Protein AF-A0A061D7K7-F1 (afdb_monomer)

Nearest PDB structures (foldseek):
  5h11-assembly1_A  TM=2.351E-01  e=4.375E+00  Danio rerio
  7a27-assembly3_BBB  TM=1.642E-01  e=2.178E+00  Serratia marcescens
  7a27-assembly4_CCC  TM=1.486E-01  e=3.160E+00  Serratia marcescens

Structure (mmCIF, N/CA/C/O backbone):
data_AF-A0A061D7K7-F1
#
_entry.id   AF-A0A061D7K7-F1
#
loop_
_atom_site.group_PDB
_atom_site.id
_atom_site.type_symbol
_atom_site.label_atom_id
_atom_site.label_alt_id
_atom_site.label_comp_id
_atom_site.label_asym_id
_atom_site.label_entity_id
_atom_site.label_seq_id
_atom_site.pdbx_PDB_ins_code
_atom_site.Cartn_x
_atom_site.Cartn_y
_atom_site.Cartn_z
_atom_site.occupancy
_atom_site.B_iso_or_equiv
_atom_site.auth_seq_id
_atom_site.auth_comp_id
_atom_site.auth_asym_id
_atom_site.auth_atom_id
_atom_site.pdbx_PDB_model_num
ATOM 1 N N . MET A 1 1 ? 31.646 9.222 47.013 1.00 32.50 1 MET A N 1
ATOM 2 C CA . MET A 1 1 ? 32.044 9.540 45.621 1.00 32.50 1 MET A CA 1
ATOM 3 C C . MET A 1 1 ? 31.784 8.296 44.792 1.00 32.50 1 MET A C 1
ATOM 5 O O . MET A 1 1 ? 32.276 7.261 45.198 1.00 32.50 1 MET A O 1
ATOM 9 N N . HIS A 1 2 ? 31.023 8.244 43.708 1.00 31.09 2 HIS A N 1
ATOM 10 C CA . HIS A 1 2 ? 30.212 9.179 42.925 1.00 31.09 2 HIS A CA 1
ATOM 11 C C . HIS A 1 2 ? 29.276 8.294 42.059 1.00 31.09 2 HIS A C 1
ATOM 13 O O . HIS A 1 2 ? 29.623 7.150 41.790 1.00 31.09 2 HIS A O 1
ATOM 19 N N . GLN A 1 3 ? 28.142 8.845 41.602 1.00 33.00 3 GLN A N 1
ATOM 20 C CA . GLN A 1 3 ? 27.268 8.314 40.531 1.00 33.00 3 GLN A CA 1
ATOM 21 C C . GLN A 1 3 ? 26.323 7.131 40.843 1.00 33.00 3 GLN A C 1
ATOM 23 O O . GLN A 1 3 ? 26.317 6.110 40.168 1.00 33.00 3 GLN A O 1
ATOM 28 N N . LYS A 1 4 ? 25.387 7.344 41.768 1.00 36.69 4 LYS A N 1
ATOM 29 C CA . LYS A 1 4 ? 23.970 6.999 41.536 1.00 36.69 4 LYS A CA 1
ATOM 30 C C . LYS A 1 4 ? 23.147 8.238 41.898 1.00 36.69 4 LYS A C 1
ATOM 32 O O . LYS A 1 4 ? 22.461 8.264 42.905 1.00 36.69 4 LYS A O 1
ATOM 37 N N . CYS A 1 5 ? 23.331 9.332 41.155 1.00 40.91 5 CYS A N 1
ATOM 38 C CA . CYS A 1 5 ? 22.291 10.361 41.153 1.00 40.91 5 CYS A CA 1
ATOM 39 C C . CYS A 1 5 ? 21.121 9.734 40.404 1.00 40.91 5 CYS A C 1
ATOM 41 O O . CYS A 1 5 ? 21.244 9.465 39.211 1.00 40.91 5 CYS A O 1
ATOM 43 N N . ASP A 1 6 ? 20.078 9.405 41.159 1.00 60.88 6 ASP A N 1
ATOM 44 C CA . ASP A 1 6 ? 18.930 8.604 40.759 1.00 60.88 6 ASP A CA 1
ATOM 45 C C . ASP A 1 6 ? 18.388 8.982 39.380 1.00 60.88 6 ASP A C 1
ATOM 47 O O . ASP A 1 6 ? 17.907 10.095 39.170 1.00 60.88 6 ASP A O 1
ATOM 51 N N . GLU A 1 7 ? 18.382 8.020 38.457 1.00 65.81 7 GLU A N 1
ATOM 52 C CA . GLU A 1 7 ? 17.692 8.130 37.161 1.00 65.81 7 GLU A CA 1
ATOM 53 C C . GLU A 1 7 ? 16.217 8.540 37.324 1.00 65.81 7 GLU A C 1
ATOM 55 O O . GLU A 1 7 ? 15.652 9.179 36.443 1.00 65.81 7 GLU A O 1
ATOM 60 N N . ILE A 1 8 ? 15.608 8.215 38.472 1.00 78.38 8 ILE A N 1
ATOM 61 C CA . ILE A 1 8 ? 14.260 8.642 38.864 1.00 78.38 8 ILE A CA 1
ATOM 62 C C . ILE A 1 8 ? 14.209 10.147 39.135 1.00 78.38 8 ILE A C 1
ATOM 64 O O . ILE A 1 8 ? 13.358 10.838 38.580 1.00 78.38 8 ILE A O 1
ATOM 68 N N . SER A 1 9 ? 15.127 10.673 39.946 1.00 76.56 9 SER A N 1
ATOM 69 C CA . SER A 1 9 ? 15.202 12.108 40.253 1.00 76.56 9 SER A CA 1
ATOM 70 C C . SER A 1 9 ? 15.577 12.933 39.017 1.00 76.56 9 SER A C 1
ATOM 72 O O . SER A 1 9 ? 15.152 14.076 38.881 1.00 76.56 9 SER A O 1
ATOM 74 N N . ALA A 1 10 ? 16.337 12.341 38.089 1.00 79.25 10 ALA A N 1
ATOM 75 C CA . ALA A 1 10 ? 16.684 12.933 36.799 1.00 79.25 10 ALA A CA 1
ATOM 76 C C . ALA A 1 10 ? 15.611 12.734 35.706 1.00 79.25 10 ALA A C 1
ATOM 78 O O . ALA A 1 10 ? 15.765 13.268 34.606 1.00 79.25 10 ALA A O 1
ATOM 79 N N . ASN A 1 11 ? 14.533 11.984 35.972 1.00 87.12 11 ASN A N 1
ATOM 80 C CA . ASN A 1 11 ? 13.467 11.757 35.000 1.00 87.12 11 ASN A CA 1
ATOM 81 C C . ASN A 1 11 ? 12.767 13.082 34.649 1.00 87.12 11 ASN A C 1
ATOM 83 O O . ASN A 1 11 ? 12.474 13.895 35.528 1.00 87.12 11 ASN A O 1
ATOM 87 N N . ALA A 1 12 ? 12.471 13.295 33.364 1.00 83.50 12 ALA A N 1
ATOM 88 C CA . ALA A 1 12 ? 11.873 14.539 32.885 1.00 83.50 12 ALA A CA 1
ATOM 89 C C . ALA A 1 12 ? 10.507 14.827 33.533 1.00 83.50 12 ALA A C 1
ATOM 91 O O . ALA A 1 12 ? 10.257 15.962 33.941 1.00 83.50 12 ALA A O 1
ATOM 92 N N . LEU A 1 13 ? 9.660 13.804 33.704 1.00 87.31 13 LEU A N 1
ATOM 93 C CA . LEU A 1 13 ? 8.368 13.940 34.376 1.00 87.31 13 LEU A CA 1
ATOM 94 C C . LEU A 1 13 ? 8.546 14.291 35.858 1.00 87.31 13 LEU A C 1
ATOM 96 O O . LEU A 1 13 ? 7.883 15.201 36.346 1.00 87.31 13 LEU A O 1
ATOM 100 N N . MET A 1 14 ? 9.484 13.637 36.551 1.00 86.88 14 MET A N 1
ATOM 101 C CA . MET A 1 14 ? 9.803 13.946 37.952 1.00 86.88 14 MET A CA 1
ATOM 102 C C . MET A 1 14 ? 10.318 15.384 38.116 1.00 86.88 14 MET A C 1
ATOM 104 O O . 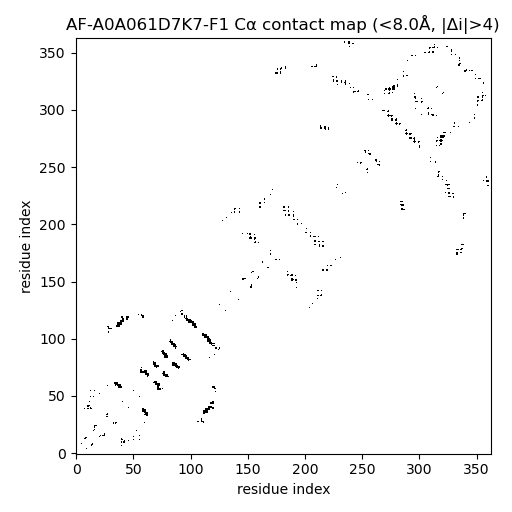MET A 1 14 ? 9.873 16.112 39.001 1.00 86.88 14 MET A O 1
ATOM 108 N N . CYS A 1 15 ? 11.204 15.830 37.223 1.00 84.12 15 CYS A N 1
ATOM 109 C CA . CYS A 1 15 ? 11.718 17.198 37.216 1.00 84.12 15 CYS A CA 1
ATOM 110 C C . CYS A 1 15 ? 10.603 18.235 37.019 1.00 84.12 15 CYS A C 1
ATOM 112 O O . CYS A 1 15 ? 10.595 19.260 37.703 1.00 84.12 15 CYS A O 1
ATOM 114 N N . VAL A 1 16 ? 9.668 17.987 36.093 1.00 85.12 16 VAL A N 1
ATOM 115 C CA . VAL A 1 16 ? 8.513 18.870 35.851 1.00 85.12 16 VAL A CA 1
ATOM 116 C C . VAL A 1 16 ? 7.557 18.854 37.044 1.00 85.12 16 VAL A C 1
ATOM 118 O O . VAL A 1 16 ? 7.125 19.914 37.494 1.00 85.12 16 VAL A O 1
ATOM 121 N N . LEU A 1 17 ? 7.285 17.681 37.617 1.00 86.81 17 LEU A N 1
ATOM 122 C CA . LEU A 1 17 ? 6.456 17.530 38.809 1.00 86.81 17 LEU A CA 1
ATOM 123 C C . LEU A 1 17 ? 7.021 18.337 39.993 1.00 86.81 17 LEU A C 1
ATOM 125 O O . LEU A 1 17 ? 6.295 19.111 40.606 1.00 86.81 17 LEU A O 1
ATOM 129 N N . GLN A 1 18 ? 8.327 18.245 40.260 1.00 86.88 18 GLN A N 1
ATOM 130 C CA . GLN A 1 18 ? 8.977 18.978 41.354 1.00 86.88 18 GLN A CA 1
ATOM 131 C C . GLN A 1 18 ? 9.057 20.494 41.116 1.00 86.88 18 GLN A C 1
ATOM 133 O O . GLN A 1 18 ? 8.857 21.274 42.047 1.00 86.88 18 GLN A O 1
ATOM 138 N N . LYS A 1 19 ? 9.374 20.932 39.888 1.00 84.06 19 LYS A N 1
ATOM 139 C CA . LYS A 1 19 ? 9.631 22.354 39.585 1.00 84.06 19 LYS A CA 1
ATOM 140 C C . LYS A 1 19 ? 8.374 23.147 39.242 1.00 84.06 19 LYS A C 1
ATOM 142 O O . LYS A 1 19 ? 8.303 24.329 39.569 1.00 84.06 19 LYS A O 1
ATOM 147 N N . SER A 1 20 ? 7.416 22.525 38.561 1.00 83.50 20 SER A N 1
ATOM 148 C CA . SER A 1 20 ? 6.264 23.205 37.955 1.00 83.50 20 SER A CA 1
ATOM 149 C C . SER A 1 20 ? 4.927 22.819 38.589 1.00 83.50 20 SER A C 1
ATOM 151 O O . SER A 1 20 ? 3.981 23.598 38.500 1.00 83.50 20 SER A O 1
ATOM 153 N N . HIS A 1 21 ? 4.845 21.666 39.262 1.00 87.12 21 HIS A N 1
ATOM 154 C CA . HIS A 1 21 ? 3.618 21.149 39.884 1.00 87.12 21 HIS A CA 1
ATOM 155 C C . HIS A 1 21 ? 3.857 20.691 41.331 1.00 87.12 21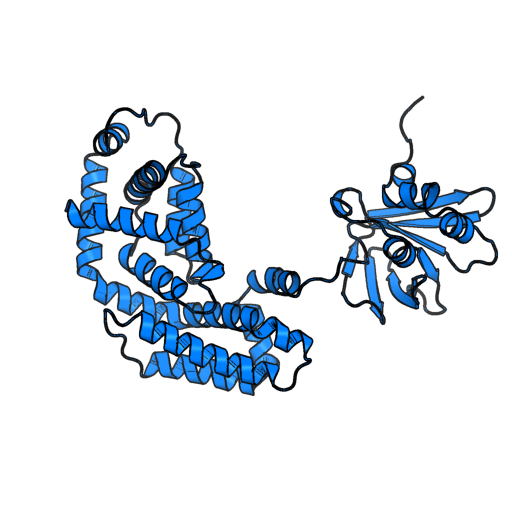 HIS A C 1
ATOM 157 O O . HIS A 1 21 ? 3.481 19.591 41.738 1.00 87.12 21 HIS A O 1
ATOM 163 N N . GLY A 1 22 ? 4.514 21.547 42.120 1.00 84.50 22 GLY A N 1
ATOM 164 C CA . GLY A 1 22 ? 4.896 21.235 43.500 1.00 84.50 22 GLY A CA 1
ATOM 165 C C . GLY A 1 22 ? 3.713 20.953 44.437 1.00 84.50 22 GLY A C 1
ATOM 166 O O . GLY A 1 22 ? 3.889 20.301 45.461 1.00 84.50 22 GLY A O 1
ATOM 167 N N . ASP A 1 23 ? 2.509 21.411 44.092 1.00 87.44 23 ASP A N 1
ATOM 168 C CA . ASP A 1 23 ? 1.255 21.037 44.751 1.00 87.44 23 ASP A CA 1
ATOM 169 C C . ASP A 1 23 ? 0.955 19.539 44.590 1.00 87.44 23 ASP A C 1
ATOM 171 O O . ASP A 1 23 ? 0.743 18.851 45.588 1.00 87.44 23 ASP A O 1
ATOM 175 N N . LEU A 1 24 ? 1.024 19.019 43.359 1.00 88.06 24 LEU A N 1
ATOM 176 C CA . LEU A 1 24 ? 0.840 17.593 43.069 1.00 88.06 24 LEU A CA 1
ATOM 177 C C . LEU A 1 24 ? 1.971 16.746 43.661 1.00 88.06 24 LEU A C 1
ATOM 179 O O . LEU A 1 24 ? 1.713 15.677 44.207 1.00 88.06 24 LEU A O 1
ATOM 183 N N . TYR A 1 25 ? 3.214 17.239 43.612 1.00 88.50 25 TYR A N 1
ATOM 184 C CA . TYR A 1 25 ? 4.350 16.556 44.237 1.00 88.50 25 TYR A CA 1
ATOM 185 C C . TYR A 1 25 ? 4.141 16.379 45.746 1.00 88.50 25 TYR A C 1
ATOM 187 O O . TYR A 1 25 ? 4.327 15.286 46.266 1.00 88.50 25 TYR A O 1
ATOM 195 N N . ARG A 1 26 ? 3.715 17.433 46.456 1.00 85.75 26 ARG A N 1
ATOM 196 C CA . ARG A 1 26 ? 3.427 17.349 47.899 1.00 85.75 26 ARG A CA 1
ATOM 197 C C . ARG A 1 26 ? 2.249 16.425 48.195 1.00 85.75 26 ARG A C 1
ATOM 199 O O . ARG A 1 26 ? 2.302 15.703 49.184 1.00 85.75 26 ARG A O 1
ATOM 206 N N . ALA A 1 27 ? 1.220 16.429 47.344 1.00 83.69 27 ALA A N 1
ATOM 207 C CA . ALA A 1 27 ? 0.047 15.573 47.507 1.00 83.69 27 ALA A CA 1
ATOM 208 C C . ALA A 1 27 ? 0.400 14.075 47.476 1.00 83.69 27 ALA A C 1
ATOM 210 O O . ALA A 1 27 ? -0.175 13.316 48.251 1.00 83.69 27 ALA A O 1
ATOM 211 N N . LEU A 1 28 ? 1.400 13.665 46.681 1.00 83.81 28 LEU A N 1
ATOM 212 C CA . LEU A 1 28 ? 1.876 12.274 46.652 1.00 83.81 28 LEU A CA 1
ATOM 213 C C . LEU A 1 28 ? 2.311 11.758 48.029 1.00 83.81 28 LEU A C 1
ATOM 215 O O . LEU A 1 28 ? 2.158 10.574 48.317 1.00 83.81 28 LEU A O 1
ATOM 219 N N . PHE A 1 29 ? 2.864 12.636 48.867 1.00 83.44 29 PHE A N 1
ATOM 220 C CA . PHE A 1 29 ? 3.397 12.290 50.184 1.00 83.44 29 PHE A CA 1
ATOM 221 C C . PHE A 1 29 ? 2.475 12.712 51.333 1.00 83.44 29 PHE A C 1
ATOM 223 O O . PHE A 1 29 ? 2.873 12.597 52.492 1.00 83.44 29 PHE A O 1
ATOM 230 N N . ASP A 1 30 ? 1.261 13.191 51.059 1.00 78.75 30 ASP A N 1
ATOM 231 C CA . ASP A 1 30 ? 0.288 13.493 52.108 1.00 78.75 30 ASP A CA 1
ATOM 232 C C . ASP A 1 30 ? -0.253 12.185 52.712 1.00 78.75 30 ASP A C 1
ATOM 234 O O . ASP A 1 30 ? -0.691 11.279 52.005 1.00 78.75 30 ASP A O 1
ATOM 238 N N . GLN A 1 31 ? -0.246 12.083 54.043 1.00 64.62 31 GLN A N 1
ATOM 239 C CA . GLN A 1 31 ? -0.733 10.910 54.780 1.00 64.62 31 GLN A CA 1
ATOM 240 C C . GLN A 1 31 ? -2.228 10.640 54.554 1.00 64.62 31 GLN A C 1
ATOM 242 O O . GLN A 1 31 ? -2.674 9.504 54.718 1.00 64.62 31 GLN A O 1
ATOM 247 N N . HIS A 1 32 ? -2.990 11.664 54.163 1.00 63.41 32 HIS A N 1
ATOM 248 C CA . HIS A 1 32 ? -4.419 11.559 53.863 1.00 63.41 32 HIS A CA 1
ATOM 249 C C . HIS A 1 32 ? -4.690 11.334 52.371 1.00 63.41 32 HIS A C 1
ATOM 251 O O . HIS A 1 32 ? -5.823 11.030 51.990 1.00 63.41 32 HIS A O 1
ATOM 257 N N . ALA A 1 33 ? -3.673 11.459 51.515 1.00 61.47 33 ALA A N 1
ATOM 258 C CA . ALA A 1 33 ? -3.815 11.152 50.107 1.00 61.47 33 ALA A CA 1
ATOM 259 C C . ALA A 1 33 ? -3.819 9.632 49.907 1.00 61.47 33 ALA A C 1
ATOM 261 O O . ALA A 1 33 ? -2.926 8.892 50.315 1.00 61.47 33 ALA A O 1
ATOM 262 N N . HIS A 1 34 ? -4.836 9.149 49.202 1.00 64.69 34 HIS A N 1
ATOM 263 C CA . HIS A 1 34 ? -4.902 7.761 48.744 1.00 64.69 34 HIS A CA 1
ATOM 264 C C . HIS A 1 34 ? -4.012 7.502 47.512 1.00 64.69 34 HIS A C 1
ATOM 266 O O . HIS A 1 34 ? -4.111 6.449 46.887 1.00 64.69 34 HIS A O 1
ATOM 272 N N . GLN A 1 35 ? -3.179 8.470 47.126 1.00 66.31 35 GLN A N 1
ATOM 273 C CA . GLN A 1 35 ? -2.241 8.360 46.014 1.00 66.31 35 GLN A CA 1
ATOM 274 C C . GLN A 1 35 ? -1.079 7.474 46.465 1.00 66.31 35 GLN A C 1
ATOM 276 O O . GLN A 1 35 ? -0.449 7.731 47.487 1.00 66.31 35 GLN A O 1
ATOM 281 N N . LYS A 1 36 ? -0.845 6.373 45.753 1.00 73.50 36 LYS A N 1
ATOM 282 C CA . LYS A 1 36 ? 0.082 5.316 46.193 1.00 73.50 36 LYS A CA 1
ATOM 283 C C . LYS A 1 36 ? 1.137 4.977 45.156 1.00 73.50 36 LYS A C 1
ATOM 285 O O . LYS A 1 36 ? 2.143 4.362 45.511 1.00 73.50 36 LYS A O 1
ATOM 290 N N . LEU A 1 37 ? 0.910 5.364 43.904 1.00 87.75 37 LEU A N 1
ATOM 291 C CA . LEU A 1 37 ? 1.722 4.936 42.782 1.00 87.75 37 LEU A CA 1
ATOM 292 C C . LEU A 1 37 ? 1.964 6.098 41.815 1.00 87.75 37 LEU A C 1
ATOM 294 O O . LEU A 1 37 ? 1.024 6.721 41.334 1.00 87.75 37 LEU A O 1
ATOM 298 N N . LEU A 1 38 ? 3.232 6.372 41.526 1.00 92.25 38 LEU A N 1
ATOM 299 C CA . LEU A 1 38 ? 3.652 7.284 40.469 1.00 92.25 38 LEU A CA 1
ATOM 300 C C . LEU A 1 38 ? 4.237 6.479 39.313 1.00 92.25 38 LEU A C 1
ATOM 302 O O . LEU A 1 38 ? 5.127 5.650 39.504 1.00 92.25 38 LEU A O 1
ATOM 306 N N . LEU A 1 39 ? 3.761 6.750 38.108 1.00 93.31 39 LEU A N 1
ATOM 307 C CA . LEU A 1 39 ? 4.285 6.149 36.893 1.00 93.31 39 LEU A CA 1
ATOM 308 C C . LEU A 1 39 ? 5.243 7.115 36.205 1.00 93.31 39 LEU A C 1
ATOM 310 O O . LEU A 1 39 ? 4.894 8.262 35.939 1.00 93.31 39 LEU A O 1
ATOM 314 N N . LEU A 1 40 ? 6.455 6.654 35.913 1.00 93.25 40 LEU A N 1
ATOM 315 C CA . LEU A 1 40 ? 7.481 7.445 35.247 1.00 93.25 40 LEU A CA 1
ATOM 316 C C . LEU A 1 40 ? 7.815 6.827 33.888 1.00 93.25 40 LEU A C 1
ATOM 318 O O . LEU A 1 40 ? 8.481 5.795 33.842 1.00 93.25 40 LEU A O 1
ATOM 322 N N . PRO A 1 41 ? 7.410 7.451 32.775 1.00 91.00 41 PRO A N 1
ATOM 323 C CA . PRO A 1 41 ? 7.847 7.026 31.454 1.00 91.00 41 PRO A CA 1
ATOM 324 C C . PRO A 1 41 ? 9.360 7.193 31.290 1.00 91.00 41 PRO A C 1
ATOM 326 O O . PRO A 1 41 ? 9.946 8.173 31.769 1.00 91.00 41 PRO A O 1
ATOM 329 N N . VAL A 1 42 ? 10.011 6.251 30.610 1.00 87.12 42 VAL A N 1
ATOM 330 C CA . VAL A 1 42 ? 11.436 6.355 30.265 1.00 87.12 42 VAL A CA 1
ATOM 331 C C . VAL A 1 42 ? 11.703 7.576 29.383 1.00 87.12 42 VAL A C 1
ATOM 333 O O . VAL A 1 42 ? 10.864 8.001 28.591 1.00 87.12 42 VAL A O 1
ATOM 336 N N . ALA A 1 43 ? 12.914 8.132 29.472 1.00 81.50 43 ALA A N 1
ATOM 337 C CA . ALA A 1 43 ? 13.278 9.357 28.755 1.00 81.50 43 ALA A CA 1
ATOM 338 C C . ALA A 1 43 ? 13.066 9.267 27.230 1.00 81.50 43 ALA A C 1
ATOM 340 O O . ALA A 1 43 ? 12.702 10.260 26.609 1.00 81.50 43 ALA A O 1
ATOM 341 N N . GLN A 1 44 ? 13.258 8.081 26.640 1.00 79.19 44 GLN A N 1
ATOM 342 C CA . GLN A 1 44 ? 13.048 7.835 25.208 1.00 79.19 44 GLN A CA 1
ATOM 343 C C . GLN A 1 44 ? 11.580 8.016 24.793 1.00 79.19 44 GLN A C 1
ATOM 345 O O . GLN A 1 44 ? 11.322 8.533 23.711 1.00 79.19 44 GLN A O 1
ATOM 350 N N . ALA A 1 45 ? 10.634 7.659 25.666 1.00 80.19 45 ALA A N 1
ATOM 351 C CA . ALA A 1 45 ? 9.205 7.806 25.411 1.00 80.19 45 ALA A CA 1
ATOM 352 C C . ALA A 1 45 ? 8.742 9.271 25.519 1.00 80.19 45 ALA A C 1
ATOM 354 O O . ALA A 1 45 ? 7.745 9.659 24.924 1.00 80.19 45 ALA A O 1
ATOM 355 N N . LEU A 1 46 ? 9.487 10.117 26.238 1.00 77.38 46 LEU A N 1
ATOM 356 C CA . LEU A 1 46 ? 9.145 11.527 26.464 1.00 77.38 46 LEU A CA 1
ATOM 357 C C . LEU A 1 46 ? 9.746 12.491 25.424 1.00 77.38 46 LEU A C 1
ATOM 359 O O . LEU A 1 46 ? 9.599 13.709 25.555 1.00 77.38 46 LEU A O 1
ATOM 363 N N . VAL A 1 47 ? 10.425 11.990 24.387 1.00 73.12 47 VAL A N 1
ATOM 364 C CA . VAL A 1 47 ? 11.002 12.835 23.329 1.00 73.12 47 VAL A CA 1
ATOM 365 C C . VAL A 1 47 ? 9.880 13.546 22.564 1.00 73.12 47 VAL A C 1
ATOM 367 O O . VAL A 1 47 ? 8.971 12.906 22.049 1.00 73.12 47 VAL A O 1
ATOM 370 N N . ASN A 1 48 ? 9.956 14.878 22.470 1.00 68.12 48 ASN A N 1
ATOM 371 C CA . ASN A 1 48 ? 8.941 15.746 21.848 1.00 68.12 48 ASN A CA 1
ATOM 372 C C . ASN A 1 48 ? 7.545 15.706 22.505 1.00 68.12 48 ASN A C 1
ATOM 374 O O . ASN A 1 48 ? 6.576 16.179 21.912 1.00 68.12 48 ASN A O 1
ATOM 378 N N . VAL A 1 49 ? 7.429 15.198 23.736 1.00 75.06 49 VAL A N 1
ATOM 379 C CA . VAL A 1 49 ? 6.162 15.181 24.477 1.00 75.06 49 VAL A CA 1
ATOM 380 C C . VAL A 1 49 ? 6.019 16.453 25.311 1.00 75.06 49 VAL A C 1
ATOM 382 O O . VAL A 1 49 ? 6.884 16.794 26.119 1.00 75.06 49 VAL A O 1
ATOM 385 N N . HIS A 1 50 ? 4.894 17.155 25.158 1.00 78.62 50 HIS A N 1
ATOM 386 C CA . HIS A 1 50 ? 4.556 18.278 26.030 1.00 78.62 50 HIS A CA 1
ATOM 387 C C . HIS A 1 50 ? 4.013 17.765 27.376 1.00 78.62 50 HIS A C 1
ATOM 389 O O . HIS A 1 50 ? 2.841 17.398 27.493 1.00 78.62 50 HIS A O 1
ATOM 395 N N . ILE A 1 51 ? 4.837 17.819 28.425 1.00 82.56 51 ILE A N 1
ATOM 396 C CA . ILE A 1 51 ? 4.452 17.44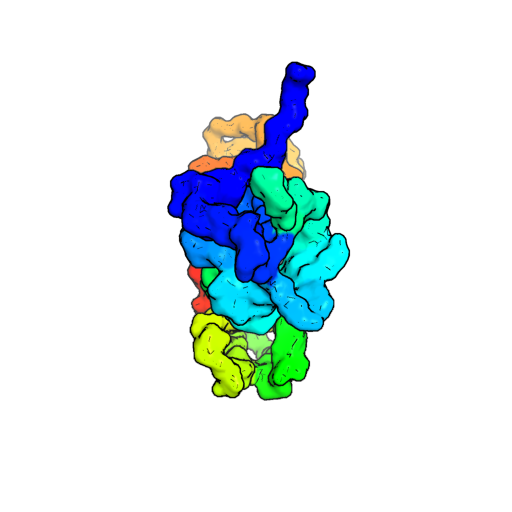5 29.794 1.00 82.56 51 ILE A CA 1
ATOM 397 C C . ILE A 1 51 ? 3.580 18.556 30.407 1.00 82.56 51 ILE A C 1
ATOM 399 O O . ILE A 1 51 ? 4.070 19.490 31.036 1.00 82.56 51 ILE A O 1
ATOM 403 N N . SER A 1 52 ? 2.269 18.483 30.165 1.00 84.38 52 SER A N 1
ATOM 404 C CA . SER A 1 52 ? 1.268 19.383 30.757 1.00 84.38 52 SER A CA 1
ATOM 405 C C . SER A 1 52 ? 0.832 18.917 32.152 1.00 84.38 52 SER A C 1
ATOM 407 O O . SER A 1 52 ? 1.071 17.774 32.534 1.00 84.38 52 SER A O 1
ATOM 409 N N . ARG A 1 53 ? 0.100 19.763 32.891 1.00 84.75 53 ARG A N 1
ATOM 410 C CA . ARG A 1 53 ? -0.524 19.365 34.165 1.00 84.75 53 ARG A CA 1
ATOM 411 C C . ARG A 1 53 ? -1.411 18.120 34.011 1.00 84.75 53 ARG A C 1
ATOM 413 O O . ARG A 1 53 ? -1.258 17.179 34.776 1.00 84.75 53 ARG A O 1
ATOM 420 N N . LYS A 1 54 ? -2.237 18.079 32.960 1.00 85.62 54 LYS A N 1
ATOM 421 C CA . LYS A 1 54 ? -3.090 16.925 32.633 1.00 85.62 54 LYS A CA 1
ATOM 422 C C . LYS A 1 54 ? -2.274 15.652 32.392 1.00 85.62 54 LYS A C 1
ATOM 424 O O . LYS A 1 54 ? -2.634 14.574 32.851 1.00 85.62 54 LYS A O 1
ATOM 429 N N . PHE A 1 55 ? -1.143 15.779 31.694 1.00 87.75 55 PHE A N 1
ATOM 430 C CA . PHE A 1 55 ? -0.224 14.660 31.496 1.00 87.75 55 PHE A CA 1
ATOM 431 C C . PHE A 1 55 ? 0.285 14.124 32.837 1.00 87.75 55 PHE A C 1
ATOM 433 O O . PHE A 1 55 ? 0.262 12.920 33.061 1.00 87.75 55 PHE A O 1
ATOM 440 N N . VAL A 1 56 ? 0.706 15.007 33.744 1.00 88.56 56 VAL A N 1
ATOM 441 C CA . VAL A 1 56 ? 1.175 14.632 35.087 1.00 88.56 56 VAL A CA 1
ATOM 442 C C . VAL A 1 56 ? 0.067 13.948 35.893 1.00 88.56 56 VAL A C 1
ATOM 444 O O . VAL A 1 56 ? 0.294 12.887 36.468 1.00 88.56 56 VAL A O 1
ATOM 447 N N . GLU A 1 57 ? -1.138 14.516 35.891 1.00 90.12 57 GLU A N 1
ATOM 448 C CA . GLU A 1 57 ? -2.315 13.998 36.601 1.00 90.12 57 GLU A CA 1
ATOM 449 C C . GLU A 1 57 ? -2.701 12.580 36.148 1.00 90.12 57 GLU A C 1
ATOM 451 O O . GLU A 1 57 ? -3.094 11.756 36.977 1.00 90.12 57 GLU A O 1
ATOM 456 N N . CYS A 1 58 ? -2.484 12.248 34.870 1.00 90.69 58 CYS A N 1
ATOM 457 C CA . CYS A 1 58 ? -2.706 10.904 34.334 1.00 90.69 58 CYS A CA 1
ATOM 458 C C . CYS A 1 58 ? -1.737 9.835 34.869 1.00 90.69 58 CYS A C 1
ATOM 460 O O . CYS A 1 58 ? -2.065 8.650 34.828 1.00 90.69 58 CYS A O 1
ATOM 462 N N . HIS A 1 59 ? -0.557 10.232 35.352 1.00 91.81 59 HIS A N 1
ATOM 463 C CA . HIS A 1 59 ? 0.501 9.321 35.809 1.00 91.81 59 HIS A CA 1
ATOM 464 C C . HIS A 1 59 ? 0.573 9.190 37.339 1.00 91.81 59 HIS A C 1
ATOM 466 O O . HIS A 1 59 ? 1.387 8.422 37.856 1.00 91.81 59 HIS A O 1
ATOM 472 N N . ILE A 1 60 ? -0.276 9.920 38.068 1.00 92.50 60 ILE A N 1
ATOM 473 C CA . ILE A 1 60 ? -0.421 9.821 39.521 1.00 92.50 60 ILE A CA 1
ATOM 474 C C . ILE A 1 60 ? -1.637 8.956 39.825 1.00 92.50 60 ILE A C 1
ATOM 476 O O . ILE A 1 60 ? -2.760 9.314 39.480 1.00 92.50 60 ILE A O 1
ATOM 480 N N . LEU A 1 61 ? -1.412 7.829 40.493 1.00 92.38 61 LEU A N 1
ATOM 481 C CA . LEU A 1 61 ? -2.408 6.787 40.687 1.00 92.38 61 LEU A CA 1
ATOM 482 C C . LEU A 1 61 ? -2.782 6.591 42.160 1.00 92.38 61 LEU A C 1
ATOM 484 O O . LEU A 1 61 ? -1.939 6.519 43.063 1.00 92.38 61 LEU A O 1
ATOM 488 N N . ARG A 1 62 ? -4.086 6.441 42.378 1.00 90.19 62 ARG A N 1
ATOM 489 C CA . ARG A 1 62 ? -4.741 6.064 43.628 1.00 90.19 62 ARG A CA 1
ATOM 490 C C . ARG A 1 62 ? -5.196 4.614 43.551 1.00 90.19 62 ARG A C 1
ATOM 492 O O . ARG A 1 62 ? -5.806 4.205 42.570 1.00 90.19 62 ARG A O 1
ATOM 499 N N . GLU A 1 63 ? -4.931 3.856 44.605 1.00 87.38 63 GLU A N 1
ATOM 500 C CA . GLU A 1 63 ? -5.388 2.470 44.717 1.00 87.38 63 GLU A CA 1
ATOM 501 C C . GLU A 1 63 ? -6.915 2.409 44.893 1.00 87.38 63 GLU A C 1
ATOM 503 O O . GLU A 1 63 ? -7.507 3.250 45.582 1.00 87.38 63 GLU A O 1
ATOM 508 N N . THR A 1 64 ? -7.550 1.436 44.239 1.00 87.31 64 THR A N 1
ATOM 509 C CA . THR A 1 64 ? -8.981 1.142 44.406 1.00 87.31 64 THR A CA 1
ATOM 510 C C . THR A 1 64 ? -9.189 -0.035 45.358 1.00 87.31 64 THR A C 1
ATOM 512 O O . THR A 1 64 ? -8.238 -0.672 45.799 1.00 87.31 64 THR A O 1
ATOM 515 N N . GLU A 1 65 ? -10.444 -0.350 45.675 1.00 86.44 65 GLU A N 1
ATOM 516 C CA . GLU A 1 65 ? -10.782 -1.546 46.460 1.00 86.44 65 GLU A CA 1
ATOM 517 C C . GLU A 1 65 ? -10.538 -2.855 45.688 1.00 86.44 65 GLU A C 1
ATOM 519 O O . GLU A 1 65 ? -10.491 -3.926 46.292 1.00 86.44 65 GLU A O 1
ATOM 524 N N . VAL A 1 66 ? -10.368 -2.786 44.360 1.00 84.88 66 VAL A N 1
ATOM 525 C CA . VAL A 1 66 ? -10.090 -3.948 43.512 1.00 84.88 66 VAL A CA 1
ATOM 526 C C . VAL A 1 66 ? -8.571 -4.098 43.348 1.00 84.88 66 VAL A C 1
ATOM 528 O O . VAL A 1 66 ? -7.926 -3.204 42.791 1.00 84.88 66 VAL A O 1
ATOM 531 N N . PRO A 1 67 ? -7.970 -5.220 43.794 1.00 86.00 67 PRO A N 1
ATOM 532 C CA . PRO A 1 67 ? -6.528 -5.427 43.703 1.00 86.00 67 PRO A CA 1
ATOM 533 C C . PRO A 1 67 ? -6.012 -5.302 42.268 1.00 86.00 67 PRO A C 1
ATOM 535 O O . PRO A 1 67 ? -6.556 -5.914 41.352 1.00 86.00 67 PRO A O 1
ATOM 538 N N . GLY A 1 68 ? -4.942 -4.528 42.082 1.00 87.25 68 GLY A N 1
ATOM 539 C CA . GLY A 1 68 ? -4.345 -4.287 40.766 1.00 87.25 68 GLY A CA 1
ATOM 540 C C . GLY A 1 68 ? -5.041 -3.203 39.940 1.00 87.25 68 GLY A C 1
ATOM 541 O O . GLY A 1 68 ? -4.523 -2.843 38.891 1.00 87.25 68 GLY A O 1
ATOM 542 N N . TYR A 1 69 ? -6.151 -2.625 40.404 1.00 90.12 69 TYR A N 1
ATOM 543 C CA . TYR A 1 69 ? -6.828 -1.526 39.717 1.00 90.12 69 TYR A CA 1
ATOM 544 C C . TYR A 1 69 ? -6.615 -0.210 40.456 1.00 90.12 69 TYR A C 1
ATOM 546 O O . TYR A 1 69 ? -6.750 -0.110 41.679 1.00 90.12 69 TYR A O 1
ATOM 554 N N . PHE A 1 70 ? -6.305 0.819 39.681 1.00 92.88 70 PHE A N 1
ATOM 555 C CA . PHE A 1 70 ? -5.981 2.156 40.144 1.00 92.88 70 PHE A CA 1
ATOM 556 C C . PHE A 1 70 ? -6.821 3.191 39.399 1.00 92.88 70 PHE A C 1
ATOM 558 O O . PHE A 1 70 ? -7.269 2.953 38.280 1.00 92.88 70 PHE A O 1
ATOM 565 N N . LEU A 1 71 ? -7.008 4.357 40.011 1.00 91.62 71 LEU A N 1
ATOM 566 C CA . LEU A 1 71 ? -7.586 5.535 39.373 1.00 91.62 71 LEU A CA 1
ATOM 567 C C . LEU A 1 71 ? -6.544 6.641 39.314 1.00 91.62 71 LEU A C 1
ATOM 569 O O . LEU A 1 71 ? -5.877 6.912 40.314 1.00 91.62 71 LEU A O 1
ATOM 573 N N . ASN A 1 72 ? -6.419 7.298 38.169 1.00 91.88 72 ASN A N 1
ATOM 574 C CA . ASN A 1 72 ? -5.639 8.525 38.086 1.00 91.88 72 ASN A CA 1
ATOM 575 C C . ASN A 1 72 ? -6.414 9.729 38.654 1.00 91.88 72 ASN A C 1
ATOM 577 O O . ASN A 1 72 ? -7.562 9.600 39.095 1.00 91.88 72 ASN A O 1
ATOM 581 N N . LEU A 1 73 ? -5.795 10.913 38.658 1.00 88.44 73 LEU A N 1
ATOM 582 C CA . LEU A 1 73 ? -6.432 12.122 39.198 1.00 88.44 73 LEU A CA 1
ATOM 583 C C . LEU A 1 73 ? -7.592 12.652 38.338 1.00 88.44 73 LEU A C 1
ATOM 585 O O . LEU A 1 73 ? -8.439 13.372 38.859 1.00 88.44 73 LEU A O 1
ATOM 589 N N . ASP A 1 74 ? -7.679 12.226 37.076 1.00 86.00 74 ASP A N 1
ATOM 590 C CA . ASP A 1 74 ? -8.799 12.498 36.165 1.00 86.00 74 ASP A CA 1
ATOM 591 C C . ASP A 1 74 ? -9.944 11.465 36.300 1.00 86.00 74 ASP A C 1
ATOM 593 O O . ASP A 1 74 ? -10.925 11.512 35.556 1.00 86.00 74 ASP A O 1
ATOM 597 N N . GLY A 1 75 ? -9.843 10.517 37.241 1.00 86.75 75 GLY A N 1
ATOM 598 C CA . GLY A 1 75 ? -10.855 9.482 37.472 1.00 86.75 75 GLY A CA 1
ATOM 599 C C . GLY A 1 75 ? -10.859 8.355 36.434 1.00 86.75 75 GLY A C 1
ATOM 600 O O . GLY A 1 75 ? -11.841 7.621 36.331 1.00 86.75 75 GLY A O 1
ATOM 601 N N . GLN A 1 76 ? -9.783 8.207 35.665 1.00 89.75 76 GLN A N 1
ATOM 602 C CA . GLN A 1 76 ? -9.624 7.155 34.664 1.00 89.75 76 GLN A CA 1
ATOM 603 C C . GLN A 1 76 ? -8.939 5.930 35.281 1.00 89.75 76 GLN A C 1
ATOM 605 O O . GLN A 1 76 ? -8.020 6.054 36.093 1.00 89.75 76 GLN A O 1
ATOM 610 N N . ALA A 1 77 ? -9.380 4.740 34.885 1.00 89.00 77 ALA A N 1
ATOM 611 C CA . ALA A 1 77 ? -8.920 3.472 35.424 1.00 89.00 77 ALA A CA 1
ATOM 612 C C . ALA A 1 77 ? -7.640 2.978 34.744 1.00 89.00 77 ALA A C 1
ATOM 614 O O . ALA A 1 77 ? -7.502 3.019 33.521 1.00 89.00 77 ALA A O 1
ATOM 615 N N . VAL A 1 78 ? -6.725 2.457 35.556 1.00 91.69 78 VAL A N 1
ATOM 616 C CA . VAL A 1 78 ? -5.459 1.856 35.139 1.00 91.69 78 VAL A CA 1
ATOM 617 C C . VAL A 1 78 ? -5.305 0.513 35.840 1.00 91.69 78 VAL A C 1
ATOM 619 O O . VAL A 1 78 ? -5.395 0.431 37.064 1.00 91.69 78 VAL A O 1
ATOM 622 N N . GLU A 1 79 ? -5.059 -0.541 35.074 1.00 91.31 79 GLU A N 1
ATOM 623 C CA . GLU A 1 79 ? -4.746 -1.867 35.594 1.00 91.31 79 GLU A CA 1
ATOM 624 C C . GLU A 1 79 ? -3.227 -2.038 35.679 1.00 91.31 79 GLU A C 1
ATOM 626 O O . GLU A 1 79 ? -2.502 -1.833 34.708 1.00 91.31 79 GLU A O 1
ATOM 631 N N . VAL A 1 80 ? -2.727 -2.413 36.849 1.00 90.06 80 VAL A N 1
ATOM 632 C CA . VAL A 1 80 ? -1.307 -2.604 37.134 1.00 90.06 80 VAL A CA 1
ATOM 633 C C . VAL A 1 80 ? -1.113 -4.013 37.671 1.00 90.06 80 VAL A C 1
ATOM 635 O O . VAL A 1 80 ? -1.578 -4.353 38.760 1.00 90.06 80 VAL A O 1
ATOM 638 N N . ASN A 1 81 ? -0.376 -4.828 36.923 1.00 87.88 81 ASN A N 1
ATOM 639 C CA . ASN A 1 81 ? 0.083 -6.135 37.378 1.00 87.88 81 ASN A CA 1
ATOM 640 C C . ASN A 1 81 ? 1.598 -6.107 37.652 1.00 87.88 81 ASN A C 1
ATOM 642 O O . ASN A 1 81 ? 2.228 -5.052 37.643 1.00 87.88 81 ASN A O 1
ATOM 646 N N . ALA A 1 82 ? 2.198 -7.264 37.940 1.00 81.56 82 ALA A N 1
ATOM 647 C CA . ALA A 1 82 ? 3.615 -7.343 38.303 1.00 81.56 82 ALA A CA 1
ATOM 648 C C . ALA A 1 82 ? 4.585 -6.910 37.183 1.00 81.56 82 ALA A C 1
ATOM 650 O O . ALA A 1 82 ? 5.729 -6.582 37.479 1.00 81.56 82 ALA A O 1
ATOM 651 N N . ALA A 1 83 ? 4.153 -6.927 35.919 1.00 85.44 83 ALA A N 1
ATOM 652 C CA . ALA A 1 83 ? 5.015 -6.684 34.762 1.00 85.44 83 ALA A CA 1
ATOM 653 C C . ALA A 1 83 ? 4.536 -5.545 33.853 1.00 85.44 83 ALA A C 1
ATOM 655 O O . ALA A 1 83 ? 5.306 -5.083 33.015 1.00 85.44 83 ALA A O 1
ATOM 656 N N . LYS A 1 84 ? 3.277 -5.113 33.962 1.00 88.94 84 LYS A N 1
ATOM 657 C CA . LYS A 1 84 ? 2.642 -4.193 33.017 1.00 88.94 84 LYS A CA 1
ATOM 658 C C . LYS A 1 84 ? 1.658 -3.247 33.686 1.00 88.94 84 LYS A C 1
ATOM 660 O O . LYS A 1 84 ? 1.028 -3.578 34.690 1.00 88.94 84 LYS A O 1
ATOM 665 N N . VAL A 1 85 ? 1.490 -2.105 33.038 1.00 89.75 85 VAL A N 1
ATOM 666 C CA . VAL A 1 85 ? 0.471 -1.092 33.287 1.00 89.75 85 VAL A CA 1
ATOM 667 C C . VAL A 1 85 ? -0.384 -0.972 32.033 1.00 89.75 85 VAL A C 1
ATOM 669 O O . VAL A 1 85 ? 0.154 -0.760 30.951 1.00 89.75 85 VAL A O 1
ATOM 672 N N . THR A 1 86 ? -1.701 -1.093 32.166 1.00 85.00 86 THR A N 1
ATOM 673 C CA . THR A 1 86 ? -2.647 -1.022 31.048 1.00 85.00 86 THR A CA 1
ATOM 674 C C . THR A 1 86 ? -3.720 0.023 31.330 1.00 85.00 86 THR A C 1
ATOM 676 O O . THR A 1 86 ? -4.301 0.038 32.416 1.00 85.00 86 THR A O 1
ATOM 679 N N . THR A 1 87 ? -3.991 0.916 30.380 1.00 87.94 87 THR A N 1
ATOM 680 C CA . THR A 1 87 ? -5.112 1.857 30.501 1.00 87.94 87 THR A CA 1
ATOM 681 C C . THR A 1 87 ? -6.443 1.128 30.333 1.00 87.94 87 THR A C 1
ATOM 683 O O . THR A 1 87 ? -6.573 0.190 29.550 1.00 87.94 87 THR A O 1
ATOM 686 N N . SER A 1 88 ? -7.448 1.555 31.092 1.00 81.50 88 SER A N 1
ATOM 687 C CA . SER A 1 88 ? -8.774 0.941 31.125 1.00 81.50 88 SER A CA 1
ATOM 688 C C . SER A 1 88 ? -9.857 2.023 30.997 1.00 81.50 88 SER A C 1
ATOM 690 O O . SER A 1 88 ? -9.698 3.003 30.265 1.00 81.50 88 SER A O 1
ATOM 692 N N . PHE A 1 89 ? -10.989 1.843 31.677 1.00 78.94 89 PHE A N 1
ATOM 693 C CA . PHE A 1 89 ? -12.154 2.719 31.614 1.00 78.94 89 PHE A CA 1
ATOM 694 C C . PHE A 1 89 ? -11.807 4.208 31.799 1.00 78.94 89 PHE A C 1
ATOM 696 O O . PHE A 1 89 ? -11.124 4.589 32.744 1.00 78.94 89 PHE A O 1
ATOM 703 N N . GLY A 1 90 ? -12.317 5.068 30.916 1.00 78.56 90 GLY A N 1
ATOM 704 C CA . GLY A 1 90 ? -12.118 6.521 30.975 1.00 78.56 90 GLY A CA 1
ATOM 705 C C . GLY A 1 90 ? -10.938 7.043 30.148 1.00 78.56 90 GLY A C 1
ATOM 706 O O . GLY A 1 90 ? -10.910 8.237 29.845 1.00 78.56 90 GLY A O 1
ATOM 707 N N . PHE A 1 91 ? -10.007 6.185 29.718 1.00 75.50 91 PHE A N 1
ATOM 708 C CA . PHE A 1 91 ? -9.012 6.547 28.705 1.00 75.50 91 PHE A CA 1
ATOM 709 C C . PHE A 1 91 ? -9.609 6.457 27.295 1.00 75.50 91 PHE A C 1
ATOM 711 O O . PHE A 1 91 ? -10.416 5.578 27.005 1.00 75.50 91 PHE A O 1
ATOM 718 N N . LYS A 1 92 ? -9.191 7.365 26.401 1.00 64.31 92 LYS A N 1
ATOM 719 C CA . LYS A 1 92 ? -9.539 7.294 24.968 1.00 64.31 92 LYS A CA 1
ATOM 720 C C . LYS A 1 92 ? -8.711 6.243 24.217 1.00 64.31 92 LYS A C 1
ATOM 722 O O . LYS A 1 92 ? -9.195 5.666 23.253 1.00 64.31 92 LYS A O 1
ATOM 727 N N . ASN A 1 93 ? -7.482 5.999 24.676 1.00 65.25 93 ASN A N 1
ATOM 728 C CA . ASN A 1 93 ? -6.521 5.093 24.050 1.00 65.25 93 ASN A CA 1
ATOM 729 C C . ASN A 1 93 ? -6.261 3.889 24.960 1.00 65.25 93 ASN A C 1
ATOM 731 O O . ASN A 1 93 ? -6.150 4.052 26.179 1.00 65.25 93 ASN A O 1
ATOM 735 N N . HIS A 1 94 ? -6.105 2.705 24.365 1.00 77.75 94 HIS A N 1
ATOM 736 C CA . HIS A 1 94 ? -5.619 1.517 25.064 1.00 77.75 94 HIS A CA 1
ATOM 737 C C . HIS A 1 94 ? -4.089 1.446 24.957 1.00 77.75 94 HIS A C 1
ATOM 739 O O . HIS A 1 94 ? -3.550 1.116 23.903 1.00 77.75 94 HIS A O 1
ATOM 745 N N . VAL A 1 95 ? -3.398 1.740 26.054 1.00 82.38 95 VAL A N 1
ATOM 746 C CA . VAL A 1 95 ? -1.938 1.704 26.179 1.00 82.38 95 VAL A CA 1
ATOM 747 C C . VAL A 1 95 ? -1.574 0.584 27.136 1.00 82.38 95 VAL A C 1
ATOM 749 O O . VAL A 1 95 ? -2.148 0.495 28.218 1.00 82.38 95 VAL A O 1
ATOM 752 N N . ALA A 1 96 ? -0.609 -0.250 26.753 1.00 85.00 96 ALA A N 1
ATOM 753 C CA . ALA A 1 96 ? -0.040 -1.285 27.607 1.00 85.00 96 ALA A CA 1
ATOM 754 C C . ALA A 1 96 ? 1.479 -1.088 27.697 1.00 85.00 96 ALA A C 1
ATOM 756 O O . ALA A 1 96 ? 2.207 -1.468 26.783 1.00 85.00 96 ALA A O 1
ATOM 757 N N . ALA A 1 97 ? 1.941 -0.505 28.801 1.00 85.75 97 ALA A N 1
ATOM 758 C CA . ALA A 1 97 ? 3.350 -0.245 29.068 1.00 85.75 97 ALA A CA 1
ATOM 759 C C . ALA A 1 97 ? 3.938 -1.338 29.971 1.00 85.75 97 ALA A C 1
ATOM 761 O O . ALA A 1 97 ? 3.303 -1.779 30.934 1.00 85.75 97 ALA A O 1
ATOM 762 N N . ASN A 1 98 ? 5.159 -1.779 29.693 1.00 86.12 98 ASN A N 1
ATOM 763 C CA . ASN A 1 98 ? 5.890 -2.687 30.566 1.00 86.12 98 ASN A CA 1
ATOM 764 C C . ASN A 1 98 ? 6.515 -1.914 31.730 1.00 86.12 98 ASN A C 1
ATOM 766 O O . ASN A 1 98 ? 7.071 -0.829 31.562 1.00 86.12 98 ASN A O 1
ATOM 770 N N . ILE A 1 99 ? 6.470 -2.509 32.920 1.00 90.38 99 ILE A N 1
ATOM 771 C CA . ILE A 1 99 ? 7.179 -2.009 34.095 1.00 90.38 99 ILE A CA 1
ATOM 772 C C . ILE A 1 99 ? 8.639 -2.431 33.954 1.00 90.38 99 ILE A C 1
ATOM 774 O O . ILE A 1 99 ? 8.995 -3.592 34.145 1.00 90.38 99 ILE A O 1
ATOM 778 N N . VAL A 1 100 ? 9.487 -1.469 33.607 1.00 88.62 100 VAL A N 1
ATOM 779 C CA . VAL A 1 100 ? 10.936 -1.651 33.473 1.00 88.62 100 VAL A CA 1
ATOM 780 C C . VAL A 1 100 ? 11.582 -1.763 34.850 1.00 88.62 100 VAL A C 1
ATOM 782 O O . VAL A 1 100 ? 12.534 -2.519 35.043 1.00 88.62 100 VAL A O 1
ATOM 785 N N . ARG A 1 101 ? 11.075 -0.990 35.816 1.00 86.81 101 ARG A N 1
ATOM 786 C CA . ARG A 1 101 ? 11.596 -0.958 37.182 1.00 86.81 101 ARG A CA 1
ATOM 787 C C . ARG A 1 101 ? 10.506 -0.577 38.171 1.00 86.81 101 ARG A C 1
ATOM 789 O O . ARG A 1 101 ? 9.717 0.317 37.894 1.00 86.81 101 ARG A O 1
ATOM 796 N N . ASP A 1 102 ? 10.512 -1.213 39.333 1.00 87.12 102 ASP A N 1
ATOM 797 C CA . ASP A 1 102 ? 9.686 -0.838 40.481 1.00 87.12 102 ASP A CA 1
ATOM 798 C C . ASP A 1 102 ? 10.607 -0.346 41.601 1.00 87.12 102 ASP A C 1
ATOM 800 O O . ASP A 1 102 ? 11.635 -0.964 41.886 1.00 87.12 102 ASP A O 1
ATOM 804 N N . ASP A 1 103 ? 10.277 0.797 42.182 1.00 86.69 103 ASP A N 1
ATOM 805 C CA . ASP A 1 103 ? 11.108 1.516 43.139 1.00 86.69 103 ASP A CA 1
ATOM 806 C C . ASP A 1 103 ? 10.234 2.210 44.195 1.00 86.69 103 ASP A C 1
ATOM 808 O O . ASP A 1 103 ? 9.001 2.238 44.106 1.00 86.69 103 ASP A O 1
ATOM 812 N N . LYS A 1 104 ? 10.862 2.786 45.219 1.00 85.69 104 LYS A N 1
ATOM 813 C CA . LYS A 1 104 ? 10.170 3.604 46.222 1.00 85.69 104 LYS A CA 1
ATOM 814 C C . LYS A 1 104 ? 10.912 4.908 46.436 1.00 85.69 104 LYS A C 1
ATOM 816 O O . LYS A 1 104 ? 12.091 4.911 46.773 1.00 85.69 104 LYS A O 1
ATOM 821 N N . ILE A 1 105 ? 10.191 6.016 46.298 1.00 84.12 105 ILE A N 1
ATOM 822 C CA . ILE A 1 105 ? 10.708 7.329 46.677 1.00 84.12 105 ILE A CA 1
ATOM 823 C C . ILE A 1 105 ? 10.214 7.645 48.077 1.00 84.12 105 ILE A C 1
ATOM 825 O O . ILE A 1 105 ? 9.040 7.447 48.397 1.00 84.12 105 ILE A O 1
ATOM 829 N N . HIS A 1 106 ? 11.124 8.151 48.898 1.00 79.81 106 HIS A N 1
ATOM 830 C CA . HIS A 1 106 ? 10.833 8.618 50.240 1.00 79.81 106 HIS A CA 1
ATOM 831 C C . HIS A 1 106 ? 10.942 10.138 50.282 1.00 79.81 106 HIS A C 1
ATOM 833 O O . HIS A 1 106 ? 11.969 10.689 49.886 1.00 79.81 106 HIS A O 1
ATOM 839 N N . ASP A 1 107 ? 9.910 10.791 50.808 1.00 71.81 107 ASP A N 1
ATOM 840 C CA . ASP A 1 107 ? 10.004 12.174 51.264 1.00 71.81 107 ASP A CA 1
ATOM 841 C C . ASP A 1 107 ? 9.625 12.213 52.747 1.00 71.81 107 ASP A C 1
ATOM 843 O O . ASP A 1 107 ? 8.526 11.814 53.150 1.00 71.81 107 ASP A O 1
ATOM 847 N N . LEU A 1 108 ? 10.592 12.616 53.572 1.00 68.69 108 LEU A N 1
ATOM 848 C CA . LEU A 1 108 ? 10.543 12.593 55.035 1.00 68.69 108 LEU A CA 1
ATOM 849 C C . LEU A 1 108 ? 10.152 11.220 55.621 1.00 68.69 108 LEU A C 1
ATOM 851 O O . LEU A 1 108 ? 11.020 10.389 55.880 1.00 68.69 108 LEU A O 1
ATOM 855 N N . GLN A 1 109 ? 8.856 11.003 55.874 1.00 65.19 109 GLN A N 1
ATOM 856 C CA . GLN A 1 109 ? 8.303 9.836 56.576 1.00 65.19 109 GLN A CA 1
ATOM 857 C C . GLN A 1 109 ? 7.409 8.949 55.698 1.00 65.19 109 GLN A C 1
ATOM 859 O O . GLN A 1 109 ? 7.053 7.852 56.124 1.00 65.19 109 GLN A O 1
ATOM 864 N N . ASN A 1 110 ? 7.062 9.384 54.482 1.00 72.69 110 ASN A N 1
ATOM 865 C CA . ASN A 1 110 ? 6.130 8.664 53.617 1.00 72.69 110 ASN A CA 1
ATOM 866 C C . ASN A 1 110 ? 6.847 8.120 52.381 1.00 72.69 110 ASN A C 1
ATOM 868 O O . ASN A 1 110 ? 7.715 8.772 51.800 1.00 72.69 110 ASN A O 1
ATOM 872 N N . ALA A 1 111 ? 6.485 6.896 52.001 1.00 80.00 111 ALA A N 1
ATOM 873 C CA . ALA A 1 111 ? 7.026 6.212 50.837 1.00 80.00 111 ALA A CA 1
ATOM 874 C C . ALA A 1 111 ? 5.952 6.116 49.754 1.00 80.00 111 ALA A C 1
ATOM 876 O O . ALA A 1 111 ? 4.850 5.632 50.021 1.00 80.00 111 ALA A O 1
ATOM 877 N N . VAL A 1 112 ? 6.298 6.516 48.536 1.00 85.44 112 VAL A N 1
ATOM 878 C CA . VAL A 1 112 ? 5.444 6.386 47.352 1.00 85.44 112 VAL A CA 1
ATOM 879 C C . VAL A 1 112 ? 6.067 5.344 46.438 1.00 85.44 112 VAL A C 1
ATOM 881 O O . VAL A 1 112 ? 7.272 5.383 46.177 1.00 85.44 112 VAL A O 1
ATOM 884 N N . ARG A 1 113 ? 5.259 4.388 45.970 1.00 89.12 113 ARG A N 1
ATOM 885 C CA . ARG A 1 113 ? 5.710 3.405 44.983 1.00 89.12 113 ARG A CA 1
ATOM 886 C C . ARG A 1 113 ? 5.877 4.109 43.646 1.00 89.12 113 ARG A C 1
ATOM 888 O O . ARG A 1 113 ? 5.011 4.883 43.243 1.00 89.12 113 ARG A O 1
ATOM 895 N N . VAL A 1 114 ? 6.977 3.841 42.962 1.00 90.50 114 VAL A N 1
ATOM 896 C CA . VAL A 1 114 ? 7.274 4.438 41.666 1.00 90.50 114 VAL A CA 1
ATOM 897 C C . VAL A 1 114 ? 7.595 3.340 40.678 1.00 90.50 114 VAL A C 1
ATOM 899 O O . VAL A 1 114 ? 8.546 2.591 40.873 1.00 90.50 114 VAL A O 1
ATOM 902 N N . CYS A 1 115 ? 6.822 3.258 39.601 1.00 91.56 115 CYS A N 1
ATOM 903 C CA . CYS A 1 115 ? 7.103 2.329 38.517 1.00 91.56 115 CYS A CA 1
ATOM 904 C C . CYS A 1 115 ? 7.635 3.101 37.312 1.00 91.56 115 CYS A C 1
ATOM 906 O O . CYS A 1 115 ? 6.963 3.983 36.776 1.00 91.56 115 CYS A O 1
ATOM 908 N N . LEU A 1 116 ? 8.844 2.755 36.882 1.00 90.69 116 LEU A N 1
ATOM 909 C CA . LEU A 1 116 ? 9.391 3.190 35.609 1.00 90.69 116 LEU A CA 1
ATOM 910 C C . LEU A 1 116 ? 8.764 2.334 34.506 1.00 90.69 116 LEU A C 1
ATOM 912 O O . LEU A 1 116 ? 8.879 1.107 34.543 1.00 90.69 116 LEU A O 1
ATOM 916 N N . ILE A 1 117 ? 8.113 2.975 33.546 1.00 92.38 117 ILE A N 1
ATOM 917 C CA . ILE A 1 117 ? 7.399 2.326 32.447 1.00 92.38 117 ILE A CA 1
ATOM 918 C C . ILE A 1 117 ? 8.029 2.695 31.104 1.00 92.38 117 ILE A C 1
ATOM 920 O O . ILE A 1 117 ? 8.562 3.793 30.942 1.00 92.38 117 ILE A O 1
ATOM 924 N N . ASP A 1 118 ? 8.033 1.761 30.157 1.00 86.44 118 ASP A N 1
ATOM 925 C CA . ASP A 1 118 ? 8.658 1.950 28.839 1.00 86.44 118 ASP A CA 1
ATOM 926 C C . ASP A 1 118 ? 7.863 2.863 27.890 1.00 86.44 118 ASP A C 1
ATOM 928 O O . ASP A 1 118 ? 8.423 3.336 26.902 1.00 86.44 118 ASP A O 1
ATOM 932 N N . ASP A 1 119 ? 6.613 3.175 28.230 1.00 84.50 119 ASP A N 1
ATOM 933 C CA . ASP A 1 119 ? 5.728 4.085 27.499 1.00 84.50 119 ASP A CA 1
ATOM 934 C C . ASP A 1 119 ? 4.892 4.952 28.467 1.00 84.50 119 ASP A C 1
ATOM 936 O O . ASP A 1 119 ? 5.031 4.821 29.680 1.00 84.50 119 ASP A O 1
ATOM 940 N N . TYR A 1 120 ? 4.045 5.865 27.985 1.00 87.50 120 TYR A N 1
ATOM 941 C CA . TYR A 1 120 ? 3.242 6.781 28.812 1.00 87.50 120 TYR A CA 1
ATOM 942 C C . TYR A 1 120 ? 1.733 6.643 28.579 1.00 87.50 120 TYR A C 1
ATOM 944 O O . TYR A 1 120 ? 1.277 6.308 27.496 1.00 87.50 120 TYR A O 1
ATOM 952 N N . LEU A 1 121 ? 0.921 6.939 29.600 1.00 84.62 121 LEU A N 1
ATOM 953 C CA . LEU A 1 121 ? -0.518 6.616 29.592 1.00 84.62 121 LEU A CA 1
ATOM 954 C C . LEU A 1 121 ? -1.395 7.588 28.794 1.00 84.62 121 LEU A C 1
ATOM 956 O O . LEU A 1 121 ? -2.576 7.326 28.567 1.00 84.62 121 LEU A O 1
ATOM 960 N N . LEU A 1 122 ? -0.840 8.733 28.405 1.00 76.75 122 LEU A N 1
ATOM 961 C CA . LEU A 1 122 ? -1.563 9.794 27.716 1.00 76.75 122 LEU A CA 1
ATOM 962 C C . LEU A 1 122 ? -0.833 10.171 26.430 1.00 76.75 122 LEU A C 1
ATOM 964 O O . LEU A 1 122 ? -0.159 11.200 26.378 1.00 76.75 122 LEU A O 1
ATOM 968 N N . HIS A 1 123 ? -0.984 9.355 25.388 1.00 63.06 123 HIS A N 1
ATOM 969 C CA . HIS A 1 123 ? -0.693 9.825 24.037 1.00 63.06 123 HIS A CA 1
ATOM 970 C C . HIS A 1 123 ? -1.538 11.073 23.757 1.00 63.06 123 HIS A C 1
ATOM 972 O O . HIS A 1 123 ? -2.731 11.111 24.085 1.00 63.06 123 HIS A O 1
ATOM 978 N N . ALA A 1 124 ? -0.910 12.109 23.182 1.00 51.06 124 ALA A N 1
ATOM 979 C CA . ALA A 1 124 ? -1.663 13.160 22.501 1.00 51.06 124 ALA A CA 1
ATOM 980 C C . ALA A 1 124 ? -2.673 12.460 21.592 1.00 51.06 124 ALA A C 1
ATOM 982 O O . ALA A 1 124 ? -2.310 11.421 21.040 1.00 51.06 124 ALA A O 1
ATOM 983 N N . GLU A 1 125 ? -3.920 12.958 21.529 1.00 43.16 125 GLU A N 1
ATOM 984 C CA . GLU A 1 125 ? -4.988 12.324 20.746 1.00 43.16 125 GLU A CA 1
ATOM 985 C C . GLU A 1 125 ? -4.384 11.754 19.476 1.00 43.16 125 GLU A C 1
ATOM 987 O O . GLU A 1 125 ? -3.811 12.508 18.684 1.00 43.16 125 GLU A O 1
ATOM 992 N N . HIS A 1 126 ? -4.440 10.428 19.346 1.00 37.03 126 HIS A N 1
ATOM 993 C CA . HIS A 1 126 ? -4.073 9.797 18.103 1.00 37.03 126 HIS A CA 1
ATOM 994 C C . HIS A 1 126 ? -5.008 10.429 17.086 1.00 37.03 126 HIS A C 1
ATOM 996 O O . HIS A 1 126 ? -6.198 10.120 17.036 1.00 37.03 126 HIS A O 1
ATOM 1002 N N . THR A 1 127 ? -4.503 11.379 16.296 1.00 39.12 127 THR A N 1
ATOM 1003 C CA . THR A 1 127 ? -5.174 11.707 15.049 1.00 39.12 127 THR A CA 1
ATOM 1004 C C . THR A 1 127 ? -5.393 10.370 14.367 1.00 39.12 127 THR A C 1
ATOM 1006 O O . THR A 1 127 ? -4.479 9.549 14.389 1.00 39.12 127 THR A O 1
ATOM 1009 N N . CYS A 1 128 ? -6.568 10.125 13.784 1.00 39.91 128 CYS A N 1
ATOM 1010 C CA . CYS A 1 128 ? -6.892 8.842 13.154 1.00 39.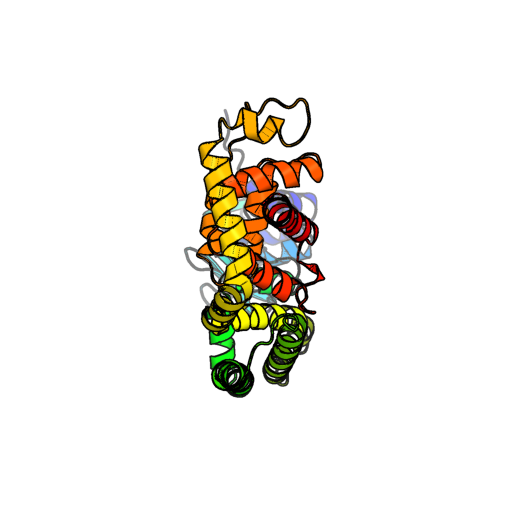91 128 CYS A CA 1
ATOM 1011 C C . CYS A 1 128 ? -5.746 8.277 12.284 1.00 39.91 128 CYS A C 1
ATOM 1013 O O . CYS A 1 128 ? -5.642 7.069 12.145 1.00 39.91 128 CYS A O 1
ATOM 1015 N N . LYS A 1 129 ? -4.845 9.129 11.769 1.00 36.78 129 LYS A N 1
ATOM 1016 C CA . LYS A 1 129 ? -3.496 8.782 11.287 1.00 36.78 129 LYS A CA 1
ATOM 1017 C C . LYS A 1 129 ? -2.790 7.627 12.023 1.00 36.78 129 LYS A C 1
ATOM 1019 O O . LYS A 1 129 ? -2.391 6.696 11.334 1.00 36.78 129 LYS A O 1
ATOM 1024 N N . ASP A 1 130 ? -2.677 7.634 13.351 1.00 34.81 130 ASP A N 1
ATOM 1025 C CA . ASP A 1 130 ? -1.855 6.646 14.079 1.00 34.81 130 ASP A CA 1
ATOM 1026 C C . ASP A 1 130 ? -2.527 5.263 14.133 1.00 34.81 130 ASP A C 1
ATOM 1028 O O . ASP A 1 130 ? -1.859 4.232 14.090 1.00 34.81 130 ASP A O 1
ATOM 1032 N N . MET A 1 131 ? -3.866 5.225 14.131 1.00 33.16 131 MET A N 1
ATOM 1033 C CA . MET A 1 131 ? -4.631 3.974 14.074 1.00 33.16 131 MET A CA 1
ATOM 1034 C C . MET A 1 131 ? -4.496 3.297 12.697 1.00 33.16 131 MET A C 1
ATOM 1036 O O . MET A 1 131 ? -4.453 2.074 12.608 1.00 33.16 131 MET A O 1
ATOM 1040 N N . PHE A 1 132 ? -4.337 4.088 11.626 1.00 41.84 132 PHE A N 1
ATOM 1041 C CA . PHE A 1 132 ? -4.095 3.577 10.272 1.00 41.84 132 PHE A CA 1
ATOM 1042 C C . PHE A 1 132 ? -2.620 3.296 9.968 1.00 41.84 132 PHE A C 1
ATOM 1044 O O . PHE A 1 132 ? -2.353 2.463 9.112 1.00 41.84 132 PHE A O 1
ATOM 1051 N N . GLU A 1 133 ? -1.657 3.921 10.652 1.00 40.41 133 GLU A N 1
ATOM 1052 C CA . GLU A 1 133 ? -0.236 3.562 10.508 1.00 40.41 133 GLU A CA 1
ATOM 1053 C C . GLU A 1 133 ? 0.074 2.159 11.068 1.00 40.41 133 GLU A C 1
ATOM 1055 O O . GLU A 1 133 ? 0.947 1.473 10.534 1.00 40.41 133 GLU A O 1
ATOM 1060 N N . ILE A 1 134 ? -0.685 1.686 12.066 1.00 41.16 134 ILE A N 1
ATOM 1061 C CA . ILE A 1 134 ? -0.583 0.318 12.609 1.00 41.16 134 ILE A CA 1
ATOM 1062 C C . ILE A 1 134 ? -1.330 -0.697 11.717 1.00 41.16 134 ILE A C 1
ATOM 1064 O O . ILE A 1 134 ? -0.782 -1.762 11.430 1.00 41.16 134 ILE A O 1
ATOM 1068 N N . ASP A 1 135 ? -2.520 -0.351 11.205 1.00 45.25 135 ASP A N 1
ATOM 1069 C CA . ASP A 1 135 ? -3.327 -1.193 10.294 1.00 45.25 135 ASP A CA 1
ATOM 1070 C C . ASP A 1 135 ? -2.775 -1.266 8.844 1.00 45.25 135 ASP A C 1
ATOM 1072 O O . ASP A 1 135 ? -3.141 -2.154 8.078 1.00 45.25 135 ASP A O 1
ATOM 1076 N N . LEU A 1 136 ? -1.860 -0.372 8.440 1.00 49.66 136 LEU A N 1
ATOM 1077 C CA . LEU A 1 136 ? -1.169 -0.419 7.135 1.00 49.66 136 LEU A CA 1
ATOM 1078 C C . LEU A 1 136 ? -0.034 -1.454 7.069 1.00 49.66 136 LEU A C 1
ATOM 1080 O O . LEU A 1 136 ? 0.464 -1.730 5.974 1.00 49.66 136 LEU A O 1
ATOM 1084 N N . ASN A 1 137 ? 0.391 -2.014 8.206 1.00 56.31 137 ASN A N 1
ATOM 1085 C CA . ASN A 1 137 ? 1.448 -3.030 8.237 1.00 56.31 137 ASN A CA 1
ATOM 1086 C C . ASN A 1 137 ? 0.937 -4.434 7.874 1.00 56.31 137 ASN A C 1
ATOM 1088 O O . ASN A 1 137 ? 1.735 -5.254 7.426 1.00 56.31 137 ASN A O 1
ATOM 1092 N N . ASP A 1 138 ? -0.368 -4.695 8.021 1.00 74.12 138 ASP A N 1
ATOM 1093 C CA . ASP A 1 138 ? -1.009 -5.958 7.634 1.00 74.12 138 ASP A CA 1
ATOM 1094 C C . ASP A 1 138 ? -2.408 -5.712 7.040 1.00 74.12 138 ASP A C 1
ATOM 1096 O O . ASP A 1 138 ? -3.453 -5.977 7.638 1.00 74.12 138 ASP A O 1
ATOM 1100 N N . VAL A 1 139 ? -2.403 -5.167 5.821 1.00 82.56 139 VAL A N 1
ATOM 1101 C CA . VAL A 1 139 ? -3.602 -4.804 5.049 1.00 82.56 139 VAL A CA 1
ATOM 1102 C C . VAL A 1 139 ? -4.586 -5.973 4.924 1.00 82.56 139 VAL A C 1
ATOM 1104 O O . VAL A 1 139 ? -5.801 -5.773 4.971 1.00 82.56 139 VAL A O 1
ATOM 1107 N N . GLU A 1 140 ? -4.074 -7.192 4.752 1.00 84.44 140 GLU A N 1
ATOM 1108 C CA . GLU A 1 140 ? -4.888 -8.392 4.576 1.00 84.44 140 GLU A CA 1
ATOM 1109 C C . GLU A 1 140 ? -5.607 -8.769 5.873 1.00 84.44 140 GLU A C 1
ATOM 1111 O O . GLU A 1 140 ? -6.825 -8.976 5.856 1.00 84.44 140 GLU A O 1
ATOM 1116 N N . ALA A 1 141 ? -4.901 -8.780 7.008 1.00 84.31 141 ALA A N 1
ATOM 1117 C CA . ALA A 1 141 ? -5.517 -9.061 8.301 1.00 84.31 141 ALA A CA 1
ATOM 1118 C C . ALA A 1 141 ? -6.573 -8.014 8.680 1.00 84.31 141 ALA A C 1
ATOM 1120 O O . ALA A 1 141 ? -7.651 -8.371 9.165 1.00 84.31 141 ALA A O 1
ATOM 1121 N N . THR A 1 142 ? -6.308 -6.729 8.430 1.00 84.00 142 THR A N 1
ATOM 1122 C CA . THR A 1 142 ? -7.249 -5.647 8.750 1.00 84.00 142 THR A CA 1
ATOM 1123 C C . THR A 1 142 ? -8.529 -5.748 7.921 1.00 84.00 142 THR A C 1
ATOM 1125 O O . THR A 1 142 ? -9.628 -5.716 8.479 1.00 84.00 142 THR A O 1
ATOM 1128 N N . VAL A 1 143 ? -8.422 -5.936 6.601 1.00 87.44 143 VAL A N 1
ATOM 1129 C CA . VAL A 1 143 ? -9.607 -6.068 5.736 1.00 87.44 143 VAL A CA 1
ATOM 1130 C C . VAL A 1 143 ? -10.368 -7.363 6.027 1.00 87.44 143 VAL A C 1
ATOM 1132 O O . VAL A 1 143 ? -11.601 -7.359 6.013 1.00 87.44 143 VAL A O 1
ATOM 1135 N N . THR A 1 144 ? -9.670 -8.452 6.361 1.00 87.69 144 THR A N 1
ATOM 1136 C CA . THR A 1 144 ? -10.303 -9.709 6.790 1.00 87.69 144 THR A CA 1
ATOM 1137 C C . THR A 1 144 ? -11.116 -9.507 8.066 1.00 87.69 144 THR A C 1
ATOM 1139 O O . THR A 1 144 ? -12.285 -9.885 8.107 1.00 87.69 144 THR A O 1
ATOM 1142 N N . ARG A 1 145 ? -10.568 -8.797 9.059 1.00 86.38 145 ARG A N 1
ATOM 1143 C CA . ARG A 1 145 ? -11.295 -8.439 10.286 1.00 86.38 145 ARG A CA 1
ATOM 1144 C C . ARG A 1 145 ? -12.554 -7.619 9.992 1.00 86.38 145 ARG A C 1
ATOM 1146 O O . ARG A 1 145 ? -13.597 -7.866 10.587 1.00 86.38 145 ARG A O 1
ATOM 1153 N N . TRP A 1 146 ? -12.494 -6.668 9.057 1.00 89.12 146 TRP A N 1
ATOM 1154 C CA . TRP A 1 146 ? -13.679 -5.895 8.651 1.00 89.12 146 TRP A CA 1
ATOM 1155 C C . TRP A 1 146 ? -14.731 -6.753 7.946 1.00 89.12 146 TRP A C 1
ATOM 1157 O O . TRP A 1 146 ? -15.929 -6.521 8.104 1.00 89.12 146 TRP A O 1
ATOM 1167 N N . CYS A 1 147 ? -14.300 -7.760 7.187 1.00 89.94 147 CYS A N 1
ATOM 1168 C CA . CYS A 1 147 ? -15.199 -8.729 6.569 1.00 89.94 147 CYS A CA 1
ATOM 1169 C C . CYS A 1 147 ? -15.887 -9.631 7.602 1.00 89.94 147 CYS A C 1
ATOM 1171 O O . CYS A 1 147 ? -17.052 -9.973 7.418 1.00 89.94 147 CYS A O 1
ATOM 1173 N N . GLU A 1 148 ? -15.185 -10.011 8.669 1.00 90.06 148 GLU A N 1
ATOM 1174 C CA . GLU A 1 148 ? -15.749 -10.781 9.784 1.00 90.06 148 GLU A CA 1
ATOM 1175 C C . GLU A 1 148 ? -16.726 -9.942 10.620 1.00 90.06 148 GLU A C 1
ATOM 1177 O O . GLU A 1 148 ? -17.780 -10.436 11.016 1.00 90.06 148 GLU A O 1
ATOM 1182 N N . ASP A 1 149 ? -16.410 -8.663 10.842 1.00 86.88 149 ASP A N 1
ATOM 1183 C CA . ASP A 1 149 ? -17.248 -7.728 11.605 1.00 86.88 149 ASP A CA 1
ATOM 1184 C C . ASP A 1 149 ? -18.497 -7.263 10.828 1.00 86.88 149 ASP A C 1
ATOM 1186 O O . ASP A 1 149 ? -19.523 -6.938 11.427 1.00 86.88 149 ASP A O 1
ATOM 1190 N N . SER A 1 150 ? -18.451 -7.239 9.490 1.00 90.31 150 SER A N 1
ATOM 1191 C CA . SER A 1 150 ? -19.568 -6.791 8.649 1.00 90.31 150 SER A CA 1
ATOM 1192 C C . SER A 1 150 ? -19.776 -7.671 7.415 1.00 90.31 150 SER A C 1
ATOM 1194 O O . SER A 1 150 ? -19.069 -7.578 6.407 1.00 90.31 150 SER A O 1
ATOM 1196 N N . ALA A 1 151 ? -20.858 -8.456 7.445 1.00 91.94 151 ALA A N 1
ATOM 1197 C CA . ALA A 1 151 ? -21.303 -9.257 6.304 1.00 91.94 151 ALA A CA 1
ATOM 1198 C C . ALA A 1 151 ? -21.668 -8.398 5.075 1.00 91.94 151 ALA A C 1
ATOM 1200 O O . ALA A 1 151 ? -21.514 -8.834 3.932 1.00 91.94 151 ALA A O 1
ATOM 1201 N N . GLU A 1 152 ? -22.144 -7.170 5.296 1.00 92.19 152 GLU A N 1
ATOM 1202 C CA . GLU A 1 152 ? -22.481 -6.218 4.233 1.00 92.19 152 GLU A CA 1
ATOM 1203 C C . GLU A 1 152 ? -21.221 -5.730 3.513 1.00 92.19 152 GLU A C 1
ATOM 1205 O O . GLU A 1 152 ? -21.178 -5.747 2.280 1.00 92.19 152 GLU A O 1
ATOM 1210 N N . PHE A 1 153 ? -20.175 -5.380 4.274 1.00 92.94 153 PHE A N 1
ATOM 1211 C CA . PHE A 1 153 ? -18.858 -5.041 3.734 1.00 92.94 153 PHE A CA 1
ATOM 1212 C C . PHE A 1 153 ? -18.262 -6.212 2.953 1.00 92.94 153 PHE A C 1
ATOM 1214 O O . PHE A 1 153 ? -17.884 -6.036 1.795 1.00 92.94 153 PHE A O 1
ATOM 1221 N N . HIS A 1 154 ? -18.254 -7.414 3.545 1.00 94.44 154 HIS A N 1
ATOM 1222 C CA . HIS A 1 154 ? -17.757 -8.625 2.892 1.00 94.44 154 HIS A CA 1
ATOM 1223 C C . HIS A 1 154 ? -18.446 -8.843 1.539 1.00 94.44 154 HIS A C 1
ATOM 1225 O O . HIS A 1 154 ? -17.785 -8.988 0.511 1.00 94.44 154 HIS A O 1
ATOM 1231 N N . LYS A 1 155 ? -19.785 -8.830 1.521 1.00 94.62 155 LYS A N 1
ATOM 1232 C CA . LYS A 1 155 ? -20.576 -9.062 0.307 1.00 94.62 155 LYS A CA 1
ATOM 1233 C C . LYS A 1 155 ? -20.342 -7.981 -0.749 1.00 94.62 155 LYS A C 1
ATOM 1235 O O . LYS A 1 155 ? -20.270 -8.305 -1.934 1.00 94.62 155 LYS A O 1
ATOM 1240 N N . ALA A 1 156 ? -20.245 -6.716 -0.340 1.00 94.81 156 ALA A N 1
ATOM 1241 C CA . ALA A 1 156 ? -19.994 -5.606 -1.251 1.00 94.81 156 ALA A CA 1
ATOM 1242 C C . ALA A 1 156 ? -18.595 -5.693 -1.879 1.00 94.81 156 ALA A C 1
ATOM 1244 O O . ALA A 1 156 ? -18.472 -5.559 -3.097 1.00 94.81 156 ALA A O 1
ATOM 1245 N N . LEU A 1 157 ? -17.568 -5.968 -1.069 1.00 96.19 157 LEU A N 1
ATOM 1246 C CA . LEU A 1 157 ? -16.181 -6.050 -1.513 1.00 96.19 157 LEU A CA 1
ATOM 1247 C C . LEU A 1 157 ? -15.932 -7.299 -2.364 1.00 96.19 157 LEU A C 1
ATOM 1249 O O . LEU A 1 157 ? -15.677 -7.173 -3.560 1.00 96.19 157 LEU A O 1
ATOM 1253 N N . TYR A 1 158 ? -16.054 -8.499 -1.791 1.00 95.75 158 TYR A N 1
ATOM 1254 C CA . TYR A 1 158 ? -15.759 -9.745 -2.509 1.00 95.75 158 TYR A CA 1
ATOM 1255 C C . TYR A 1 158 ? -16.696 -9.949 -3.698 1.00 95.75 158 TYR A C 1
ATOM 1257 O O . TYR A 1 158 ? -16.239 -10.274 -4.787 1.00 95.75 158 TYR A O 1
ATOM 1265 N N . GLY A 1 159 ? -17.984 -9.621 -3.557 1.00 93.56 159 GLY A N 1
ATOM 1266 C CA . GLY A 1 159 ? -18.921 -9.685 -4.677 1.00 93.56 159 GLY A CA 1
ATOM 1267 C C . GLY A 1 159 ? -18.544 -8.753 -5.834 1.00 93.56 159 GLY A C 1
ATOM 1268 O O . GLY A 1 159 ? -18.812 -9.069 -6.993 1.00 93.56 159 GLY A O 1
ATOM 1269 N N . ALA A 1 160 ? -17.929 -7.597 -5.571 1.00 93.31 160 ALA A N 1
ATOM 1270 C CA . ALA A 1 160 ? -17.386 -6.744 -6.626 1.00 93.31 160 ALA A CA 1
ATOM 1271 C C . ALA A 1 160 ? -16.093 -7.321 -7.222 1.00 93.31 160 ALA A C 1
ATOM 1273 O O . ALA A 1 160 ? -16.000 -7.429 -8.444 1.00 93.31 160 ALA A O 1
ATOM 1274 N N . LEU A 1 161 ? -15.131 -7.731 -6.391 1.00 95.44 161 LEU A N 1
ATOM 1275 C CA . LEU A 1 161 ? -13.837 -8.251 -6.849 1.00 95.44 161 LEU A CA 1
ATOM 1276 C C . LEU A 1 161 ? -13.975 -9.554 -7.650 1.00 95.44 161 LEU A C 1
ATOM 1278 O O . LEU A 1 161 ? -13.365 -9.688 -8.710 1.00 95.44 161 LEU A O 1
ATOM 1282 N N . ASP A 1 162 ? -14.837 -10.473 -7.218 1.00 94.00 162 ASP A N 1
ATOM 1283 C CA . ASP A 1 162 ? -15.117 -11.722 -7.933 1.00 94.00 162 ASP A CA 1
ATOM 1284 C C . ASP A 1 162 ? -15.774 -11.466 -9.289 1.00 94.00 162 ASP A C 1
ATOM 1286 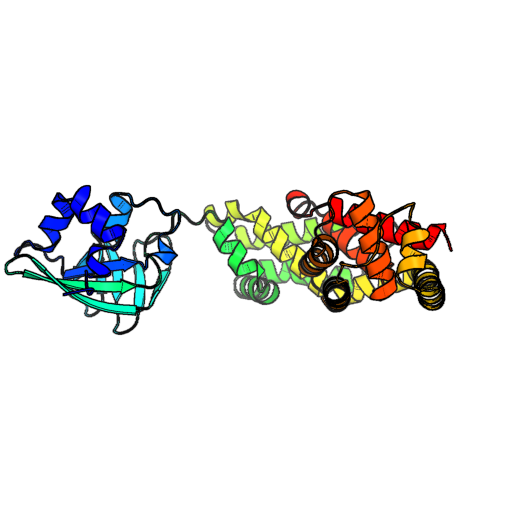O O . ASP A 1 162 ? -15.457 -12.130 -10.280 1.00 94.00 162 ASP A O 1
ATOM 1290 N N . ARG A 1 163 ? -16.660 -10.464 -9.375 1.00 90.44 163 ARG A N 1
ATOM 1291 C CA . ARG A 1 163 ? -17.231 -10.030 -10.658 1.00 90.44 163 ARG A CA 1
ATOM 1292 C C . ARG A 1 163 ? -16.161 -9.466 -11.578 1.00 90.44 163 ARG A C 1
ATOM 1294 O O . ARG A 1 163 ? -16.159 -9.811 -12.756 1.00 90.44 163 ARG A O 1
ATOM 1301 N N . VAL A 1 164 ? -15.236 -8.658 -11.058 1.00 89.25 164 VAL A N 1
ATOM 1302 C CA . VAL A 1 164 ? -14.106 -8.155 -11.853 1.00 89.25 164 VAL A CA 1
ATOM 1303 C C . VAL A 1 164 ? -13.288 -9.324 -12.396 1.00 89.25 164 VAL A C 1
ATOM 1305 O O . VAL A 1 164 ? -13.093 -9.425 -13.600 1.00 89.25 164 VAL A O 1
ATOM 1308 N N . LYS A 1 165 ? -12.915 -10.270 -11.534 1.00 88.19 165 LYS A N 1
ATOM 1309 C CA . LYS A 1 165 ? -12.122 -11.446 -11.907 1.00 88.19 165 LYS A CA 1
ATOM 1310 C C . LYS A 1 165 ? -12.802 -12.357 -12.939 1.00 88.19 165 LYS A C 1
ATOM 1312 O O . LYS A 1 165 ? -12.117 -12.997 -13.728 1.00 88.19 165 LYS A O 1
ATOM 1317 N N . SER A 1 166 ? -14.132 -12.455 -12.912 1.00 85.94 166 SER A N 1
ATOM 1318 C CA . SER A 1 166 ? -14.895 -13.385 -13.759 1.00 85.94 166 SER A CA 1
ATOM 1319 C C . SER A 1 166 ? -15.432 -12.775 -15.052 1.00 85.94 166 SER A C 1
ATOM 1321 O O . SER A 1 166 ? -15.628 -13.505 -16.021 1.00 85.94 166 SER A O 1
ATOM 1323 N N . THR A 1 167 ? -15.704 -11.469 -15.081 1.00 80.56 167 THR A N 1
ATOM 1324 C CA . THR A 1 167 ? -16.445 -10.841 -16.190 1.00 80.56 167 THR A CA 1
ATOM 1325 C C . THR A 1 167 ? -15.739 -9.649 -16.816 1.00 80.56 167 THR A C 1
ATOM 1327 O O . THR A 1 167 ? -16.115 -9.239 -17.914 1.00 80.56 167 THR A O 1
ATOM 1330 N N . PHE A 1 168 ? -14.740 -9.068 -16.150 1.00 77.44 168 PHE A N 1
ATOM 1331 C CA . PHE A 1 168 ? -14.142 -7.832 -16.626 1.00 77.44 168 PHE A CA 1
ATOM 1332 C C . PHE A 1 168 ? -13.048 -8.111 -17.652 1.00 77.44 168 PHE A C 1
ATOM 1334 O O . PHE A 1 168 ? -12.085 -8.826 -17.389 1.00 77.44 168 PHE A O 1
ATOM 1341 N N . VAL A 1 169 ? -13.187 -7.502 -18.828 1.00 78.69 169 VAL A N 1
ATOM 1342 C CA . VAL A 1 169 ? -12.153 -7.514 -19.862 1.00 78.69 169 VAL A CA 1
ATOM 1343 C C . VAL A 1 169 ? -11.343 -6.235 -19.719 1.00 78.69 169 VAL A C 1
ATOM 1345 O O . VAL A 1 169 ? -11.855 -5.142 -19.949 1.00 78.69 169 VAL A O 1
ATOM 1348 N N . MET A 1 170 ? -10.077 -6.371 -19.335 1.00 80.69 170 MET A N 1
ATOM 1349 C CA . MET A 1 170 ? -9.151 -5.244 -19.323 1.00 80.69 170 MET A CA 1
ATOM 1350 C C . MET A 1 170 ? -8.763 -4.880 -20.757 1.00 80.69 170 MET A C 1
ATOM 1352 O O . MET A 1 170 ? -8.409 -5.751 -21.555 1.00 80.69 170 MET A O 1
ATOM 1356 N N . VAL A 1 171 ? -8.866 -3.592 -21.082 1.00 81.44 171 VAL A N 1
ATOM 1357 C CA . VAL A 1 171 ? -8.523 -3.047 -22.398 1.00 81.44 171 VAL A CA 1
ATOM 1358 C C . VAL A 1 171 ? -7.268 -2.188 -22.243 1.00 81.44 171 VAL A C 1
ATOM 1360 O O . VAL A 1 171 ? -7.279 -1.279 -21.411 1.00 81.44 171 VAL A O 1
ATOM 1363 N N . PRO A 1 172 ? -6.211 -2.430 -23.039 1.00 79.31 172 PRO A N 1
ATOM 1364 C CA . PRO A 1 172 ? -5.008 -1.604 -23.013 1.00 79.31 172 PRO A CA 1
ATOM 1365 C C . PRO A 1 172 ? -5.327 -0.123 -23.247 1.00 79.31 172 PRO A C 1
ATOM 1367 O O . PRO A 1 172 ? -6.056 0.209 -24.184 1.00 79.31 172 PRO A O 1
ATOM 1370 N N . GLY A 1 173 ? -4.769 0.761 -22.423 1.00 80.44 173 GLY A N 1
ATOM 1371 C CA . GLY A 1 173 ? -5.007 2.207 -22.467 1.00 80.44 173 GLY A CA 1
ATOM 1372 C C . GLY A 1 173 ? -6.217 2.687 -21.657 1.00 80.44 173 GLY A C 1
ATOM 1373 O O . GLY A 1 173 ? -6.442 3.895 -21.595 1.00 80.44 173 GLY A O 1
ATOM 1374 N N . TYR A 1 174 ? -6.981 1.772 -21.047 1.00 85.62 174 TYR A N 1
ATOM 1375 C CA . TYR A 1 174 ? -8.124 2.075 -20.173 1.00 85.62 174 TYR A CA 1
ATOM 1376 C C . TYR A 1 174 ? -7.879 1.660 -18.709 1.00 85.62 174 TYR A C 1
ATOM 1378 O O . TYR A 1 174 ? -8.797 1.322 -17.953 1.00 85.62 174 TYR A O 1
ATOM 1386 N N . GLU A 1 175 ? -6.615 1.634 -18.289 1.00 87.12 175 GLU A N 1
ATOM 1387 C CA . GLU A 1 175 ? -6.210 1.245 -16.937 1.00 87.12 175 GLU A CA 1
ATOM 1388 C C . GLU A 1 175 ? -6.770 2.215 -15.880 1.00 87.12 175 GLU A C 1
ATOM 1390 O O . GLU A 1 175 ? -7.170 1.812 -14.784 1.00 87.12 175 GLU A O 1
ATOM 1395 N N . ASN A 1 176 ? -6.885 3.500 -16.221 1.00 87.62 176 ASN A N 1
ATOM 1396 C CA . ASN A 1 176 ? -7.443 4.518 -15.332 1.00 87.62 176 ASN A CA 1
ATOM 1397 C C . ASN A 1 176 ? -8.946 4.325 -15.089 1.00 87.62 176 ASN A C 1
ATOM 1399 O O . ASN A 1 176 ? -9.431 4.549 -13.978 1.00 87.62 176 ASN A O 1
ATOM 1403 N N . GLU A 1 177 ? -9.691 3.873 -16.095 1.00 88.06 177 GLU A N 1
ATOM 1404 C CA . GLU A 1 177 ? -11.109 3.543 -15.996 1.00 88.06 177 GLU A CA 1
ATOM 1405 C C . GLU A 1 177 ? -11.318 2.329 -15.089 1.00 88.06 177 GLU A C 1
ATOM 1407 O O . GLU A 1 177 ? -12.188 2.365 -14.213 1.00 88.06 177 GLU A O 1
ATOM 1412 N N . LEU A 1 178 ? -10.478 1.293 -15.229 1.00 89.12 178 LEU A N 1
ATOM 1413 C CA . LEU A 1 178 ? -10.447 0.160 -14.301 1.00 89.12 178 LEU A CA 1
ATOM 1414 C C . LEU A 1 178 ? -10.188 0.644 -12.868 1.00 89.12 178 LEU A C 1
ATOM 1416 O O . LEU A 1 178 ? -10.937 0.293 -11.954 1.00 89.12 178 LEU A O 1
ATOM 1420 N N . CYS A 1 179 ? -9.179 1.491 -12.665 1.00 91.50 179 CYS A N 1
ATOM 1421 C CA . CYS A 1 179 ? -8.861 2.031 -11.345 1.00 91.50 179 CYS A CA 1
ATOM 1422 C C . CYS A 1 179 ? -10.013 2.862 -10.757 1.00 91.50 179 CYS A C 1
ATOM 1424 O O . CYS A 1 179 ? -10.343 2.728 -9.577 1.00 91.50 179 CYS A O 1
ATOM 1426 N N . SER A 1 180 ? -10.668 3.697 -11.565 1.00 91.12 180 SER A N 1
ATOM 1427 C CA . SER A 1 180 ? -11.821 4.503 -11.146 1.00 91.12 180 SER A CA 1
ATOM 1428 C C . SER A 1 180 ? -13.008 3.626 -10.729 1.00 91.12 180 SER A C 1
ATOM 1430 O O . SER A 1 180 ? -13.647 3.863 -9.695 1.00 91.12 180 SER A O 1
ATOM 1432 N N . MET A 1 181 ? -13.264 2.556 -11.485 1.00 92.62 181 MET A N 1
ATOM 1433 C CA . MET A 1 181 ? -14.271 1.556 -11.146 1.00 92.62 181 MET A CA 1
ATOM 1434 C C . MET A 1 181 ? -13.928 0.859 -9.823 1.00 92.62 181 MET A C 1
ATOM 1436 O O . MET A 1 181 ? -14.777 0.831 -8.929 1.00 92.62 181 MET A O 1
ATOM 1440 N N . LEU A 1 182 ? -12.686 0.398 -9.635 1.00 94.19 182 LEU A N 1
ATOM 1441 C CA . LEU A 1 182 ? -12.241 -0.199 -8.369 1.00 94.19 182 LEU A CA 1
ATOM 1442 C C . LEU A 1 182 ? -12.396 0.776 -7.197 1.00 94.19 182 LEU A C 1
ATOM 1444 O O . LEU A 1 182 ? -12.948 0.405 -6.164 1.00 94.19 182 LEU A O 1
ATOM 1448 N N . CYS A 1 183 ? -12.008 2.043 -7.370 1.00 94.88 183 CYS A N 1
ATOM 1449 C CA . CYS A 1 183 ? -12.199 3.083 -6.357 1.00 94.88 183 CYS A CA 1
ATOM 1450 C C . CYS A 1 183 ? -13.674 3.242 -5.961 1.00 94.88 183 CYS A C 1
ATOM 1452 O O . CYS A 1 183 ? -13.977 3.511 -4.801 1.00 94.88 183 CYS A O 1
ATOM 1454 N N . THR A 1 184 ? -14.590 3.085 -6.915 1.00 94.94 184 THR A N 1
ATOM 1455 C CA . THR A 1 184 ? -16.035 3.189 -6.682 1.00 94.94 184 THR A CA 1
ATOM 1456 C C . THR A 1 184 ? -16.558 1.982 -5.907 1.00 94.94 184 THR A C 1
ATOM 1458 O O . THR A 1 184 ? -17.303 2.147 -4.944 1.00 94.94 184 THR A O 1
ATOM 1461 N N . GLN A 1 185 ? -16.135 0.768 -6.272 1.00 94.62 185 GLN A N 1
ATOM 1462 C CA . GLN A 1 185 ? -16.525 -0.451 -5.554 1.00 94.62 185 GLN A CA 1
ATOM 1463 C C . GLN A 1 185 ? -15.997 -0.460 -4.120 1.00 94.62 185 GLN A C 1
ATOM 1465 O O . GLN A 1 185 ? -16.735 -0.772 -3.188 1.00 94.62 185 GLN A O 1
ATOM 1470 N N . VAL A 1 186 ? -14.744 -0.044 -3.939 1.00 96.00 186 VAL A N 1
ATOM 1471 C CA . VAL A 1 186 ? -14.125 0.117 -2.623 1.00 96.00 186 VAL A CA 1
ATOM 1472 C C . VAL A 1 186 ? -14.885 1.135 -1.779 1.00 96.00 186 VAL A C 1
ATOM 1474 O O . VAL A 1 186 ? -15.198 0.861 -0.624 1.00 96.00 186 VAL A O 1
ATOM 1477 N N . GLU A 1 187 ? -15.238 2.288 -2.349 1.00 94.75 187 GLU A N 1
ATOM 1478 C CA . GLU A 1 18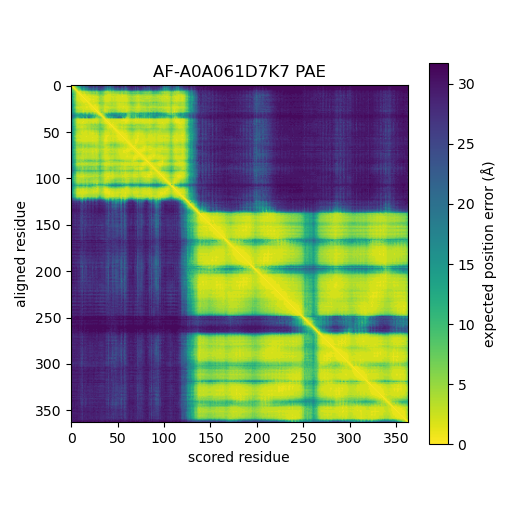7 ? -16.006 3.297 -1.623 1.00 94.75 187 GLU A CA 1
ATOM 1479 C C . GLU A 1 187 ? -17.381 2.781 -1.194 1.00 94.75 187 GLU A C 1
ATOM 1481 O O . GLU A 1 187 ? -17.804 3.033 -0.068 1.00 94.75 187 GLU A O 1
ATOM 1486 N N . ASN A 1 188 ? -18.062 2.030 -2.061 1.00 94.31 188 ASN A N 1
ATOM 1487 C CA . ASN A 1 188 ? -19.348 1.417 -1.743 1.00 94.31 188 ASN A CA 1
ATOM 1488 C C . ASN A 1 188 ? -19.225 0.397 -0.607 1.00 94.31 188 ASN A C 1
ATOM 1490 O O . ASN A 1 188 ? -20.058 0.404 0.300 1.00 94.31 188 ASN A O 1
ATOM 1494 N N . ALA A 1 189 ? -18.182 -0.438 -0.625 1.00 95.31 189 ALA A N 1
ATOM 1495 C CA . ALA A 1 189 ? -17.911 -1.376 0.456 1.00 95.31 189 ALA A CA 1
ATOM 1496 C C . ALA A 1 189 ? -17.655 -0.627 1.770 1.00 95.31 189 ALA A C 1
ATOM 1498 O O . ALA A 1 189 ? -18.361 -0.854 2.750 1.00 95.31 189 ALA A O 1
ATOM 1499 N N . VAL A 1 190 ? -16.728 0.335 1.784 1.00 92.94 190 VAL A N 1
ATOM 1500 C CA . VAL A 1 190 ? -16.417 1.124 2.987 1.00 92.94 190 VAL A CA 1
ATOM 1501 C C . VAL A 1 190 ? -17.648 1.870 3.505 1.00 92.94 190 VAL A C 1
ATOM 1503 O O . VAL A 1 190 ? -17.876 1.881 4.711 1.00 92.94 190 VAL A O 1
ATOM 1506 N N . ASN A 1 191 ? -18.487 2.429 2.626 1.00 92.81 191 ASN A N 1
ATOM 1507 C CA . ASN A 1 191 ? -19.752 3.056 3.020 1.00 92.81 191 ASN A CA 1
ATOM 1508 C C . ASN A 1 191 ? -20.688 2.069 3.739 1.00 92.81 191 ASN A C 1
ATOM 1510 O O . ASN A 1 191 ? -21.295 2.445 4.739 1.00 92.81 191 ASN A O 1
ATOM 1514 N N . ALA A 1 192 ? -20.785 0.821 3.266 1.00 90.69 192 ALA A N 1
ATOM 1515 C CA . ALA A 1 192 ? -21.567 -0.222 3.932 1.00 90.69 192 ALA A CA 1
ATOM 1516 C C . ALA A 1 192 ? -20.999 -0.562 5.322 1.00 90.69 192 ALA A C 1
ATOM 1518 O O . ALA A 1 192 ? -21.756 -0.738 6.270 1.00 90.69 192 ALA A O 1
ATOM 1519 N N . TYR A 1 193 ? -19.671 -0.567 5.474 1.00 87.56 193 TYR A N 1
ATOM 1520 C CA . TYR A 1 193 ? -19.029 -0.807 6.769 1.00 87.56 193 TYR A CA 1
ATOM 1521 C C . TYR A 1 193 ? -19.306 0.304 7.792 1.00 87.56 193 TYR A C 1
ATOM 1523 O O . TYR A 1 193 ? -19.620 0.028 8.948 1.00 87.56 193 TYR A O 1
ATOM 1531 N N . ILE A 1 194 ? -19.200 1.571 7.378 1.00 87.88 194 ILE A N 1
ATOM 1532 C CA . ILE A 1 194 ? -19.306 2.726 8.287 1.00 87.88 194 ILE A CA 1
ATOM 1533 C C . ILE A 1 194 ? -20.747 3.166 8.576 1.00 87.88 194 ILE A C 1
ATOM 1535 O O . ILE A 1 194 ? -20.952 3.965 9.490 1.00 87.88 194 ILE A O 1
ATOM 1539 N N . ALA A 1 195 ? -21.739 2.689 7.814 1.00 84.12 195 ALA A N 1
ATOM 1540 C CA . ALA A 1 195 ? -23.127 3.159 7.890 1.00 84.12 195 ALA A CA 1
ATOM 1541 C C . ALA A 1 195 ? -23.699 3.124 9.319 1.00 84.12 195 ALA A C 1
ATOM 1543 O O . ALA A 1 195 ? -24.366 4.069 9.739 1.00 84.12 195 ALA A O 1
ATOM 1544 N N . ASN A 1 196 ? -23.362 2.079 10.080 1.00 77.00 196 ASN A N 1
ATOM 1545 C CA . ASN A 1 196 ? -23.846 1.845 11.444 1.00 77.00 196 ASN A CA 1
ATOM 1546 C C . ASN A 1 196 ? -22.776 2.090 12.526 1.00 77.00 196 ASN A C 1
ATOM 1548 O O . ASN A 1 196 ? -22.929 1.641 13.661 1.00 77.00 196 ASN A O 1
ATOM 1552 N N . LYS A 1 197 ? -21.666 2.758 12.185 1.00 79.50 197 LYS A N 1
ATOM 1553 C CA . LYS A 1 197 ? -20.535 2.998 13.096 1.00 79.50 197 LYS A CA 1
ATOM 1554 C C . LYS A 1 197 ? -20.508 4.453 13.586 1.00 79.50 197 LYS A C 1
ATOM 1556 O O . LYS A 1 197 ? -21.238 5.311 13.084 1.00 79.50 197 LYS A O 1
ATOM 1561 N N . ASN A 1 198 ? -19.685 4.715 14.603 1.00 73.38 198 ASN A N 1
ATOM 1562 C CA . ASN A 1 198 ? -19.543 6.038 15.217 1.00 73.38 198 ASN A CA 1
ATOM 1563 C C . ASN A 1 198 ? -19.044 7.099 14.212 1.00 73.38 198 ASN A C 1
ATOM 1565 O O . ASN A 1 198 ? -18.401 6.789 13.207 1.00 73.38 198 ASN A O 1
ATOM 1569 N N . ASP A 1 199 ? -19.336 8.374 14.485 1.00 70.75 199 ASP A N 1
ATOM 1570 C CA . ASP A 1 199 ? -18.962 9.478 13.586 1.00 70.75 199 ASP A CA 1
ATOM 1571 C C . ASP A 1 199 ? -17.439 9.664 13.468 1.00 70.75 199 ASP A C 1
ATOM 1573 O O . ASP A 1 199 ? -16.941 10.118 12.441 1.00 70.75 199 ASP A O 1
ATOM 1577 N N . GLU A 1 200 ? -16.685 9.219 14.472 1.00 59.62 200 GLU A N 1
ATOM 1578 C CA . GLU A 1 200 ? -15.221 9.199 14.463 1.00 59.62 200 GLU A CA 1
ATOM 1579 C C . GLU A 1 200 ? -14.648 8.256 13.388 1.00 59.62 200 GLU A C 1
ATOM 1581 O O . GLU A 1 200 ? -13.740 8.632 12.642 1.00 59.62 200 GLU A O 1
ATOM 1586 N N . LEU A 1 201 ? -15.229 7.062 13.211 1.00 67.94 201 LEU A N 1
ATOM 1587 C CA . LEU A 1 201 ? -14.835 6.159 12.128 1.00 67.94 201 LEU A CA 1
ATOM 1588 C C . LEU A 1 201 ? -15.235 6.716 10.754 1.00 67.94 201 LEU A C 1
ATOM 1590 O O . LEU A 1 201 ? -14.514 6.532 9.773 1.00 67.94 201 LEU A O 1
ATOM 1594 N N . LYS A 1 202 ? -16.340 7.467 10.667 1.00 72.38 202 LYS A N 1
ATOM 1595 C CA . LYS A 1 202 ? -16.741 8.133 9.415 1.00 72.38 202 LYS A CA 1
ATOM 1596 C C . LYS A 1 202 ? -15.725 9.194 8.982 1.00 72.38 202 LYS A C 1
ATOM 1598 O O . LYS A 1 202 ? -15.437 9.291 7.789 1.00 72.38 202 LYS A O 1
ATOM 1603 N N . CYS A 1 203 ? -15.114 9.918 9.925 1.00 70.44 203 CYS A N 1
ATOM 1604 C CA . CYS A 1 203 ? -14.002 10.840 9.645 1.00 70.44 203 CYS A CA 1
ATOM 1605 C C . CYS A 1 203 ? -12.772 10.130 9.050 1.00 70.44 203 CYS A C 1
ATOM 1607 O O . CYS A 1 203 ? -11.970 10.749 8.351 1.00 70.44 203 CYS A O 1
ATOM 1609 N N . SER A 1 204 ? -12.655 8.819 9.262 1.00 77.00 204 SER A N 1
ATOM 1610 C CA . SER A 1 204 ? -11.562 7.978 8.774 1.00 77.00 204 SER A CA 1
ATOM 1611 C C . SER A 1 204 ? -11.825 7.297 7.428 1.00 77.00 204 SER A C 1
ATOM 1613 O O . SER A 1 204 ? -10.964 6.568 6.927 1.00 77.00 204 SER A O 1
ATOM 1615 N N . LYS A 1 205 ? -12.982 7.553 6.801 1.00 83.62 205 LYS A N 1
ATOM 1616 C CA . LYS A 1 205 ? -13.413 6.916 5.545 1.00 83.62 205 LYS A CA 1
ATOM 1617 C C . LYS A 1 205 ? -12.323 6.897 4.470 1.00 83.62 205 LYS A C 1
ATOM 1619 O O . LYS A 1 205 ? -12.154 5.891 3.791 1.00 83.62 205 LYS A O 1
ATOM 1624 N N . HIS A 1 206 ? -11.580 7.992 4.307 1.00 85.00 206 HIS A N 1
ATOM 1625 C CA . HIS A 1 206 ? -10.551 8.087 3.271 1.00 85.00 206 HIS A CA 1
ATOM 1626 C C . HIS A 1 206 ? -9.431 7.048 3.446 1.00 85.00 206 HIS A C 1
ATOM 1628 O O . HIS A 1 206 ? -9.086 6.360 2.488 1.00 85.00 206 HIS A O 1
ATOM 1634 N N . ASN A 1 207 ? -8.922 6.885 4.670 1.00 81.94 207 ASN A N 1
ATOM 1635 C CA . ASN A 1 207 ? -7.872 5.909 4.975 1.00 81.94 207 ASN A CA 1
ATOM 1636 C C . ASN A 1 207 ? -8.391 4.471 4.845 1.00 81.94 207 ASN A C 1
ATOM 1638 O O . ASN A 1 207 ? -7.684 3.597 4.352 1.00 81.94 207 ASN A O 1
ATOM 1642 N N . MET A 1 208 ? -9.651 4.230 5.222 1.00 86.38 208 MET A N 1
ATOM 1643 C CA . MET A 1 208 ? -10.292 2.927 5.024 1.00 86.38 208 MET A CA 1
ATOM 1644 C C . MET A 1 208 ? -10.433 2.575 3.541 1.00 86.38 208 MET A C 1
ATOM 1646 O O . MET A 1 208 ? -10.172 1.436 3.149 1.00 86.38 208 MET A O 1
ATOM 1650 N N . CYS A 1 209 ? -10.806 3.548 2.704 1.00 91.38 209 CYS A N 1
ATOM 1651 C CA . CYS A 1 209 ? -10.838 3.378 1.254 1.00 91.38 209 CYS A CA 1
ATOM 1652 C C . CYS A 1 209 ? -9.447 3.079 0.691 1.00 91.38 209 CYS A C 1
ATOM 1654 O O . CYS A 1 209 ? -9.317 2.217 -0.168 1.00 91.38 209 CYS A O 1
ATOM 1656 N N . GLU A 1 210 ? -8.403 3.751 1.171 1.00 88.62 210 GLU A N 1
ATOM 1657 C CA . GLU A 1 210 ? -7.026 3.480 0.751 1.00 88.62 210 GLU A CA 1
ATOM 1658 C C . GLU A 1 210 ? -6.586 2.050 1.102 1.00 88.62 210 GLU A C 1
ATOM 1660 O O . GLU A 1 210 ? -6.125 1.321 0.225 1.00 88.62 210 GLU A O 1
ATOM 1665 N N . LEU A 1 211 ? -6.791 1.619 2.352 1.00 88.94 211 LEU A N 1
ATOM 1666 C CA . LEU A 1 211 ? -6.482 0.257 2.802 1.00 88.94 211 LEU A CA 1
ATOM 1667 C C . LEU A 1 211 ? -7.223 -0.801 1.986 1.00 88.94 211 LEU A C 1
ATOM 1669 O O . LEU A 1 211 ? -6.621 -1.741 1.466 1.00 88.94 211 LEU A O 1
ATOM 1673 N N . THR A 1 212 ? -8.532 -0.615 1.830 1.00 93.19 212 THR A N 1
ATOM 1674 C CA . THR A 1 212 ? -9.382 -1.542 1.076 1.00 93.19 212 THR A CA 1
ATOM 1675 C C . THR A 1 212 ? -8.994 -1.570 -0.404 1.00 93.19 212 THR A C 1
ATOM 1677 O O . THR A 1 212 ? -9.062 -2.621 -1.036 1.00 93.19 212 THR A O 1
ATOM 1680 N N . LEU A 1 213 ? -8.547 -0.444 -0.972 1.00 94.62 213 LEU A N 1
ATOM 1681 C CA . LEU A 1 213 ? -8.045 -0.396 -2.343 1.00 94.62 213 LEU A CA 1
ATOM 1682 C C . LEU A 1 213 ? -6.725 -1.159 -2.484 1.00 94.62 213 LEU A C 1
ATOM 1684 O O . LEU A 1 213 ? -6.571 -1.927 -3.431 1.00 94.62 213 LEU A O 1
ATOM 1688 N N . ASN A 1 214 ? -5.792 -0.994 -1.545 1.00 92.12 214 ASN A N 1
ATOM 1689 C CA . ASN A 1 214 ? -4.533 -1.738 -1.550 1.00 92.12 214 ASN A CA 1
ATOM 1690 C C . ASN A 1 214 ? -4.792 -3.258 -1.472 1.00 92.12 214 ASN A C 1
ATOM 1692 O O . ASN A 1 214 ? -4.206 -4.028 -2.236 1.00 92.12 214 ASN A O 1
ATOM 1696 N N . PHE A 1 215 ? -5.759 -3.676 -0.645 1.00 94.25 215 PHE A N 1
ATOM 1697 C CA . PHE A 1 215 ? -6.251 -5.055 -0.613 1.00 94.25 215 PHE A CA 1
ATOM 1698 C C . PHE A 1 215 ? -6.879 -5.496 -1.944 1.00 94.25 215 PHE A C 1
ATOM 1700 O O . PHE A 1 215 ? -6.559 -6.567 -2.449 1.00 94.25 215 PHE A O 1
ATOM 1707 N N . ALA A 1 216 ? -7.743 -4.678 -2.551 1.00 95.56 216 ALA A N 1
ATOM 1708 C CA . ALA A 1 216 ? -8.391 -5.007 -3.822 1.00 95.56 216 ALA A CA 1
ATOM 1709 C C . ALA A 1 216 ? -7.370 -5.269 -4.942 1.00 95.56 216 ALA A C 1
ATOM 1711 O O . ALA A 1 216 ? -7.498 -6.240 -5.688 1.00 95.56 216 ALA A O 1
ATOM 1712 N N . PHE A 1 217 ? -6.328 -4.440 -5.032 1.00 94.69 217 PHE A N 1
ATOM 1713 C CA . PHE A 1 217 ? -5.230 -4.656 -5.972 1.00 94.69 217 PHE A CA 1
ATOM 1714 C C . PHE A 1 217 ? -4.427 -5.917 -5.646 1.00 94.69 217 PHE A C 1
ATOM 1716 O O . PHE A 1 217 ? -4.079 -6.654 -6.564 1.00 94.69 217 PHE A O 1
ATOM 1723 N N . HIS A 1 218 ? -4.163 -6.198 -4.366 1.00 94.06 218 HIS A N 1
ATOM 1724 C CA . HIS A 1 218 ? -3.512 -7.441 -3.950 1.00 94.06 218 HIS A CA 1
ATOM 1725 C C . HIS A 1 218 ? -4.319 -8.675 -4.377 1.00 94.06 218 HIS A C 1
ATOM 1727 O O . HIS A 1 218 ? -3.777 -9.587 -5.002 1.00 94.06 218 HIS A O 1
ATOM 1733 N N . TYR A 1 219 ? -5.624 -8.669 -4.102 1.00 94.81 219 TYR A N 1
ATOM 1734 C CA . TYR A 1 219 ? -6.546 -9.750 -4.442 1.00 94.81 219 TYR A CA 1
ATOM 1735 C C . TYR A 1 219 ? -6.611 -10.003 -5.957 1.00 94.81 219 TYR A C 1
ATOM 1737 O O . TYR A 1 219 ? -6.632 -11.148 -6.413 1.00 94.81 219 TYR A O 1
ATOM 1745 N N . LEU A 1 220 ? -6.600 -8.931 -6.755 1.00 94.62 220 LEU A N 1
ATOM 1746 C CA . LEU A 1 220 ? -6.653 -8.990 -8.218 1.00 94.62 220 LEU A CA 1
ATOM 1747 C C . LEU A 1 220 ? -5.270 -9.085 -8.888 1.00 94.62 220 LEU A C 1
ATOM 1749 O O . LEU A 1 220 ? -5.205 -9.155 -10.116 1.00 94.62 220 LEU A O 1
ATOM 1753 N N . ASN A 1 221 ? -4.173 -9.111 -8.120 1.00 94.06 221 ASN A N 1
ATOM 1754 C CA . ASN A 1 221 ? -2.816 -8.916 -8.639 1.00 94.06 221 ASN A CA 1
ATOM 1755 C C . ASN A 1 221 ? -2.455 -9.893 -9.761 1.00 94.06 221 ASN A C 1
ATOM 1757 O O . ASN A 1 221 ? -1.956 -9.462 -10.792 1.00 94.06 221 ASN A O 1
ATOM 1761 N N . GLU A 1 222 ? -2.714 -11.194 -9.588 1.00 92.44 222 GLU A N 1
ATOM 1762 C CA . GLU A 1 222 ? -2.382 -12.192 -10.620 1.00 92.44 222 GLU A CA 1
ATOM 1763 C C . GLU A 1 222 ? -3.101 -11.905 -11.939 1.00 92.44 222 GLU A C 1
ATOM 1765 O O . GLU A 1 222 ? -2.482 -11.936 -12.998 1.00 92.44 222 GLU A O 1
ATOM 1770 N N . HIS A 1 223 ? -4.387 -11.556 -11.865 1.00 91.88 223 HIS A N 1
ATOM 1771 C CA . HIS A 1 223 ? -5.209 -11.284 -13.039 1.00 91.88 223 HIS A CA 1
ATOM 1772 C C . HIS A 1 223 ? -4.745 -10.012 -13.766 1.00 91.88 223 HIS A C 1
ATOM 1774 O O . HIS A 1 223 ? -4.560 -10.022 -14.982 1.00 91.88 223 HIS A O 1
ATOM 1780 N N . ILE A 1 224 ? -4.485 -8.935 -13.015 1.00 93.38 224 ILE A N 1
ATOM 1781 C CA . ILE A 1 224 ? -3.983 -7.661 -13.552 1.00 93.38 224 ILE A CA 1
ATOM 1782 C C . ILE A 1 224 ? -2.582 -7.837 -14.156 1.00 93.38 224 ILE A C 1
ATOM 1784 O O . ILE A 1 224 ? -2.329 -7.409 -15.281 1.00 93.38 224 ILE A O 1
ATOM 1788 N N . MET A 1 225 ? -1.670 -8.500 -13.442 1.00 93.75 225 MET A N 1
ATOM 1789 C CA . MET A 1 225 ? -0.294 -8.706 -13.901 1.00 93.75 225 MET A CA 1
ATOM 1790 C C . MET A 1 225 ? -0.211 -9.649 -15.101 1.00 93.75 225 MET A C 1
ATOM 1792 O O . MET A 1 225 ? 0.636 -9.453 -15.967 1.00 93.75 225 MET A O 1
ATOM 1796 N N . GLU A 1 226 ? -1.052 -10.680 -15.183 1.00 93.00 226 GLU A N 1
ATOM 1797 C CA . GLU A 1 226 ? -1.164 -11.512 -16.386 1.00 93.00 226 GLU A CA 1
ATOM 1798 C C . GLU A 1 226 ? -1.601 -10.680 -17.595 1.00 93.00 226 GLU A C 1
ATOM 1800 O O . GLU A 1 226 ? -0.965 -10.745 -18.648 1.00 93.00 226 GLU A O 1
ATOM 1805 N N . HIS A 1 227 ? -2.617 -9.831 -17.429 1.00 91.50 227 HIS A N 1
ATOM 1806 C CA . HIS A 1 227 ? -3.040 -8.926 -18.490 1.00 91.50 227 HIS A CA 1
ATOM 1807 C C . HIS A 1 227 ? -1.919 -7.975 -18.920 1.00 91.50 227 HIS A C 1
ATOM 1809 O O . HIS A 1 227 ? -1.620 -7.900 -20.109 1.00 91.50 227 HIS A O 1
ATOM 1815 N N . PHE A 1 228 ? -1.246 -7.302 -17.984 1.00 93.31 228 PHE A N 1
ATOM 1816 C CA . PHE A 1 228 ? -0.151 -6.390 -18.321 1.00 93.31 228 PHE A CA 1
ATOM 1817 C C . PHE A 1 228 ? 1.034 -7.089 -18.984 1.00 93.31 228 PHE A C 1
ATOM 1819 O O . PHE A 1 228 ? 1.570 -6.560 -19.955 1.00 93.31 228 PHE A O 1
ATOM 1826 N N . ARG A 1 229 ? 1.420 -8.287 -18.532 1.00 94.25 229 ARG A N 1
ATOM 1827 C CA . ARG A 1 229 ? 2.485 -9.066 -19.184 1.00 94.25 229 ARG A CA 1
ATOM 1828 C C . ARG A 1 229 ? 2.130 -9.422 -20.626 1.00 94.25 229 ARG A C 1
ATOM 1830 O O . ARG A 1 229 ? 2.974 -9.299 -21.506 1.00 94.25 229 ARG A O 1
ATOM 1837 N N . ASN A 1 230 ? 0.879 -9.795 -20.887 1.00 93.06 230 ASN A N 1
ATOM 1838 C CA . ASN A 1 230 ? 0.421 -10.099 -22.243 1.00 93.06 230 ASN A CA 1
ATOM 1839 C C . ASN A 1 230 ? 0.377 -8.837 -23.118 1.00 93.06 230 ASN A C 1
ATOM 1841 O O . ASN A 1 230 ? 0.920 -8.826 -24.226 1.00 93.06 230 ASN A O 1
ATOM 1845 N N . THR A 1 231 ? -0.220 -7.765 -22.596 1.00 91.81 231 THR A N 1
ATOM 1846 C CA . THR A 1 231 ? -0.403 -6.481 -23.283 1.00 91.81 231 THR A CA 1
ATOM 1847 C C . THR A 1 231 ? 0.927 -5.815 -23.631 1.00 91.81 231 THR A C 1
ATOM 1849 O O . THR A 1 231 ? 1.091 -5.328 -24.749 1.00 91.81 231 THR A O 1
ATOM 1852 N N . TYR A 1 232 ? 1.885 -5.817 -22.702 1.00 91.62 232 TYR A N 1
ATOM 1853 C CA . TYR A 1 232 ? 3.173 -5.137 -22.855 1.00 91.62 232 TYR A CA 1
ATOM 1854 C C . TYR A 1 232 ? 4.335 -6.076 -23.204 1.00 91.62 232 TYR A C 1
ATOM 1856 O O . TYR A 1 232 ? 5.487 -5.651 -23.159 1.00 91.62 232 TYR A O 1
ATOM 1864 N N . SER A 1 233 ? 4.057 -7.330 -23.580 1.00 93.75 233 SER A N 1
ATOM 1865 C CA . SER A 1 233 ? 5.072 -8.345 -23.918 1.00 93.75 233 SER A CA 1
ATOM 1866 C C . SER A 1 233 ? 6.135 -7.838 -24.898 1.00 93.75 233 SER A C 1
ATOM 1868 O O . SER A 1 233 ? 7.327 -7.987 -24.652 1.00 93.75 233 SER A O 1
ATOM 1870 N N . LYS A 1 234 ? 5.723 -7.156 -25.973 1.00 92.56 234 LYS A N 1
ATOM 1871 C CA . LYS A 1 234 ? 6.648 -6.609 -26.979 1.00 92.56 234 LYS A CA 1
ATOM 1872 C C . LYS A 1 234 ? 7.577 -5.539 -26.404 1.00 92.56 234 LYS A C 1
ATOM 1874 O O . LYS A 1 234 ? 8.765 -5.529 -26.709 1.00 92.56 234 LYS A O 1
ATOM 1879 N N . GLN A 1 235 ? 7.039 -4.618 -25.608 1.00 92.94 235 GLN A N 1
ATOM 1880 C CA . GLN A 1 235 ? 7.815 -3.566 -24.952 1.00 92.94 235 GLN A CA 1
ATOM 1881 C C . GLN A 1 235 ? 8.767 -4.167 -23.915 1.00 92.94 235 GLN A C 1
ATOM 1883 O O . GLN A 1 235 ? 9.920 -3.751 -23.830 1.00 92.94 235 GLN A O 1
ATOM 1888 N N . GLU A 1 236 ? 8.307 -5.172 -23.171 1.00 94.25 236 GLU A N 1
ATOM 1889 C CA . GLU A 1 236 ? 9.126 -5.901 -22.209 1.00 94.25 236 GLU A CA 1
ATOM 1890 C C . GLU A 1 236 ? 10.295 -6.611 -22.905 1.00 94.25 236 GLU A C 1
ATOM 1892 O O . GLU A 1 236 ? 11.437 -6.454 -22.479 1.00 94.25 236 GLU A O 1
ATOM 1897 N N . ASP A 1 237 ? 10.055 -7.296 -24.028 1.00 93.50 237 ASP A N 1
ATOM 1898 C CA . ASP A 1 237 ? 11.106 -7.948 -24.818 1.00 93.50 237 ASP A CA 1
ATOM 1899 C C . ASP A 1 237 ? 12.173 -6.948 -25.286 1.00 93.50 237 ASP A C 1
ATOM 1901 O O . ASP A 1 237 ? 13.372 -7.231 -25.219 1.00 93.50 237 ASP A O 1
ATOM 1905 N N . ILE A 1 238 ? 11.759 -5.760 -25.741 1.00 92.94 238 ILE A N 1
ATOM 1906 C CA . ILE A 1 238 ? 12.676 -4.685 -26.143 1.00 92.94 238 ILE A CA 1
ATOM 1907 C C . ILE A 1 238 ? 13.544 -4.252 -24.954 1.00 92.94 238 ILE A C 1
ATOM 1909 O O . ILE A 1 238 ? 14.775 -4.245 -25.053 1.00 92.94 238 ILE A O 1
ATOM 1913 N N . VAL A 1 239 ? 12.914 -3.951 -23.814 1.00 92.06 239 VAL A N 1
ATOM 1914 C CA . VAL A 1 239 ? 13.597 -3.505 -22.591 1.00 92.06 239 VAL A CA 1
ATOM 1915 C C . VAL A 1 239 ? 14.582 -4.565 -22.090 1.00 92.06 239 VAL A C 1
ATOM 1917 O O . VAL A 1 239 ? 15.747 -4.250 -21.832 1.00 92.06 239 VAL A O 1
ATOM 1920 N N . GLN A 1 240 ? 14.166 -5.830 -22.002 1.00 91.75 240 GLN A N 1
ATOM 1921 C CA . GLN A 1 240 ? 15.016 -6.919 -21.511 1.00 91.75 240 GLN A CA 1
ATOM 1922 C C . GLN A 1 240 ? 16.195 -7.195 -22.451 1.00 91.75 240 GLN A C 1
ATOM 1924 O O . GLN A 1 240 ? 17.335 -7.330 -21.993 1.00 91.75 240 GLN A O 1
ATOM 1929 N N . ASN A 1 241 ? 15.972 -7.203 -23.770 1.00 90.62 241 ASN A N 1
ATOM 1930 C CA . ASN A 1 241 ? 17.055 -7.345 -24.745 1.00 90.62 241 ASN A CA 1
ATOM 1931 C C . ASN A 1 241 ? 18.064 -6.196 -24.638 1.00 90.62 241 ASN A C 1
ATOM 1933 O O . ASN A 1 241 ? 19.279 -6.429 -24.692 1.00 90.62 241 ASN A O 1
ATOM 1937 N N . ARG A 1 242 ? 17.587 -4.964 -24.423 1.00 87.75 242 ARG A N 1
ATOM 1938 C CA . ARG A 1 242 ? 18.457 -3.801 -24.243 1.00 87.75 242 ARG A CA 1
ATOM 1939 C C . ARG A 1 242 ? 19.271 -3.887 -22.956 1.00 87.75 242 ARG A C 1
ATOM 1941 O O . ARG A 1 242 ? 20.479 -3.652 -23.004 1.00 87.75 242 ARG A O 1
ATOM 1948 N N . ILE A 1 243 ? 18.657 -4.297 -21.845 1.00 88.75 243 ILE A N 1
ATOM 1949 C CA . ILE A 1 243 ? 19.353 -4.565 -20.577 1.00 88.75 243 ILE A CA 1
ATOM 1950 C C . ILE A 1 243 ? 20.464 -5.602 -20.783 1.00 88.75 243 ILE A C 1
ATOM 1952 O O . ILE A 1 243 ? 21.599 -5.377 -20.364 1.00 88.75 243 ILE A O 1
ATOM 1956 N N . ILE A 1 244 ? 20.184 -6.716 -21.470 1.00 86.94 244 ILE A N 1
ATOM 1957 C CA . ILE A 1 244 ? 21.180 -7.764 -21.747 1.00 86.94 244 ILE A CA 1
ATOM 1958 C C . ILE A 1 244 ? 22.331 -7.224 -22.605 1.00 86.94 244 ILE A C 1
ATOM 1960 O O . ILE A 1 244 ? 23.494 -7.518 -22.323 1.00 86.94 244 ILE A O 1
ATOM 1964 N N . LYS A 1 245 ? 22.029 -6.436 -23.642 1.00 85.69 245 LYS A N 1
ATOM 1965 C CA . LYS A 1 245 ? 23.042 -5.816 -24.506 1.00 85.69 245 LYS A CA 1
ATOM 1966 C C . LYS A 1 245 ? 23.939 -4.862 -23.714 1.00 85.69 245 LYS A C 1
ATOM 1968 O O . LYS A 1 245 ? 25.155 -5.031 -23.726 1.00 85.69 245 LYS A O 1
ATOM 1973 N N . LEU A 1 246 ? 23.346 -3.945 -22.947 1.00 82.94 246 LEU A N 1
ATOM 1974 C CA . LEU A 1 246 ? 24.082 -2.995 -22.107 1.00 82.94 246 LEU A CA 1
ATOM 1975 C C . LEU A 1 246 ? 24.921 -3.703 -21.034 1.00 82.94 246 LEU A C 1
ATOM 1977 O O . LEU A 1 246 ? 26.050 -3.298 -20.783 1.00 82.94 246 LEU A O 1
ATOM 1981 N N . ARG A 1 247 ? 24.434 -4.811 -20.458 1.00 80.25 247 ARG A N 1
ATOM 1982 C CA . ARG A 1 247 ? 25.217 -5.641 -19.525 1.00 80.25 247 ARG A CA 1
ATOM 1983 C C . ARG A 1 247 ? 26.456 -6.265 -20.156 1.00 80.25 247 ARG A C 1
ATOM 1985 O O . ARG A 1 247 ? 27.470 -6.396 -19.481 1.00 80.25 247 ARG A O 1
ATOM 1992 N N . LYS A 1 248 ? 26.376 -6.689 -21.419 1.00 77.12 248 LYS A N 1
ATOM 1993 C CA . LYS A 1 248 ? 27.523 -7.255 -22.151 1.00 77.12 248 LYS A CA 1
ATOM 1994 C C . LYS A 1 248 ? 28.542 -6.179 -22.530 1.00 77.12 248 LYS A C 1
ATOM 1996 O O . LYS A 1 248 ? 29.730 -6.466 -22.594 1.00 77.12 248 LYS A O 1
ATOM 2001 N N . GLU A 1 249 ? 28.072 -4.955 -22.755 1.00 72.00 249 GLU A N 1
ATOM 2002 C CA . GLU A 1 249 ? 28.887 -3.770 -23.052 1.00 72.00 249 GLU A CA 1
ATOM 2003 C C . GLU A 1 249 ? 29.452 -3.096 -21.775 1.00 72.00 249 GLU A C 1
ATOM 2005 O O . GLU A 1 249 ? 30.293 -2.196 -21.862 1.00 72.00 249 GLU A O 1
ATOM 2010 N N . MET A 1 250 ? 29.019 -3.529 -20.581 1.00 57.28 250 MET A N 1
ATOM 2011 C CA . MET A 1 250 ? 29.379 -2.920 -19.297 1.00 57.28 250 MET A CA 1
ATOM 2012 C C . MET A 1 250 ? 30.809 -3.261 -18.853 1.00 57.28 250 MET A C 1
ATOM 2014 O O . MET A 1 250 ? 31.086 -4.311 -18.275 1.00 57.28 250 MET A O 1
ATOM 2018 N N . ASN A 1 251 ? 31.682 -2.263 -18.955 1.00 56.97 251 ASN A N 1
ATOM 2019 C CA . ASN A 1 251 ? 32.380 -1.777 -17.769 1.00 56.97 251 ASN A CA 1
ATOM 2020 C C . ASN A 1 251 ? 31.419 -0.743 -17.133 1.00 56.97 251 ASN A C 1
ATOM 2022 O O . ASN A 1 251 ? 30.943 0.120 -17.857 1.00 56.97 251 ASN A O 1
ATOM 2026 N N . PRO A 1 252 ? 31.066 -0.769 -15.839 1.00 54.06 252 PRO A N 1
ATOM 2027 C CA . PRO A 1 252 ? 30.129 0.206 -15.246 1.00 54.06 252 PRO A CA 1
ATOM 2028 C C . PRO A 1 252 ? 30.476 1.677 -15.558 1.00 54.06 252 PRO A C 1
ATOM 2030 O O . PRO A 1 252 ? 29.598 2.527 -15.689 1.00 54.06 252 PRO A O 1
ATOM 2033 N N . ASN A 1 253 ? 31.768 1.953 -15.766 1.00 49.41 253 ASN A N 1
ATOM 2034 C CA . ASN A 1 253 ? 32.282 3.250 -16.198 1.00 49.41 253 ASN A CA 1
ATOM 2035 C C . ASN A 1 253 ? 31.928 3.624 -17.655 1.00 49.41 253 ASN A C 1
ATOM 2037 O O . ASN A 1 253 ? 31.802 4.811 -17.945 1.00 49.41 253 ASN A O 1
ATOM 2041 N N . SER A 1 254 ? 31.747 2.661 -18.571 1.00 50.44 254 SER A N 1
ATOM 2042 C CA . SER A 1 254 ? 31.369 2.929 -19.969 1.00 50.44 254 SER A CA 1
ATOM 2043 C C . SER A 1 254 ? 29.884 3.282 -20.115 1.00 50.44 254 SER A C 1
ATOM 2045 O O . SER A 1 254 ? 29.550 4.203 -20.858 1.00 50.44 254 SER A O 1
ATOM 2047 N N . THR A 1 255 ? 28.989 2.648 -19.352 1.00 51.84 255 THR A N 1
ATOM 2048 C CA . THR A 1 255 ? 27.551 2.992 -19.341 1.00 51.84 255 THR A CA 1
ATOM 2049 C C . THR A 1 255 ? 27.288 4.357 -18.705 1.00 51.84 255 THR A C 1
ATOM 2051 O O . THR A 1 255 ? 26.454 5.106 -19.196 1.00 51.84 255 THR A O 1
ATOM 2054 N N . LEU A 1 256 ? 28.057 4.733 -17.678 1.00 50.75 256 LEU A N 1
ATOM 2055 C CA . LEU A 1 256 ? 28.028 6.088 -17.113 1.00 50.75 256 LEU A CA 1
ATOM 2056 C C . LEU A 1 256 ? 28.608 7.140 -18.061 1.00 50.75 256 LEU A C 1
ATOM 2058 O O . LEU A 1 256 ? 28.097 8.251 -18.121 1.00 50.75 256 LEU A O 1
ATOM 2062 N N . SER A 1 257 ? 29.631 6.795 -18.850 1.00 49.06 257 SER A N 1
ATOM 2063 C CA . SER A 1 257 ? 30.156 7.707 -19.876 1.00 49.06 257 SER A CA 1
ATOM 2064 C C . SER A 1 257 ? 29.198 7.931 -21.055 1.00 49.06 257 SER A C 1
ATOM 2066 O O . SER A 1 257 ? 29.303 8.957 -21.721 1.00 49.06 257 SER A O 1
ATOM 2068 N N . LEU A 1 258 ? 28.259 7.003 -21.286 1.00 50.59 258 LEU A N 1
ATOM 2069 C CA . LEU A 1 258 ? 27.164 7.135 -22.257 1.00 50.59 258 LEU A CA 1
ATOM 2070 C C . LEU A 1 258 ? 26.012 8.023 -21.745 1.00 50.59 258 LEU A C 1
ATOM 2072 O O . LEU A 1 258 ? 25.237 8.509 -22.561 1.00 50.59 258 LEU A O 1
ATOM 2076 N N . LEU A 1 259 ? 25.908 8.250 -20.430 1.00 56.00 259 LEU A N 1
ATOM 2077 C CA . LEU A 1 259 ? 24.855 9.038 -19.766 1.00 56.00 259 LEU A CA 1
ATOM 2078 C C . LEU A 1 259 ? 25.285 10.501 -19.492 1.00 56.00 259 LEU A C 1
ATOM 2080 O O . LEU A 1 259 ? 24.832 11.107 -18.533 1.00 56.00 259 LEU A O 1
ATOM 2084 N N . ASP A 1 260 ? 26.143 11.062 -20.350 1.00 44.66 260 ASP A N 1
ATOM 2085 C CA . ASP A 1 260 ? 26.743 12.409 -20.285 1.00 44.66 260 ASP A CA 1
ATOM 2086 C C . ASP A 1 260 ? 27.871 12.646 -19.248 1.00 44.66 260 ASP A C 1
ATOM 2088 O O . ASP A 1 260 ? 27.682 12.869 -18.055 1.00 44.66 260 ASP A O 1
ATOM 2092 N N . GLY A 1 261 ? 29.101 12.698 -19.779 1.00 43.78 261 GLY A N 1
ATOM 2093 C CA . GLY A 1 261 ? 30.127 13.699 -19.457 1.00 43.78 261 GLY A CA 1
ATOM 2094 C C . GLY A 1 261 ? 30.523 13.937 -17.991 1.00 43.78 261 GLY A C 1
ATOM 2095 O O . GLY A 1 261 ? 30.028 14.849 -17.341 1.00 43.78 261 GLY A O 1
ATOM 2096 N N . LYS A 1 262 ? 31.612 13.283 -17.556 1.00 41.94 262 LYS A N 1
ATOM 2097 C CA . LYS A 1 262 ? 32.431 13.623 -16.366 1.00 41.94 262 LYS A CA 1
ATOM 2098 C C . LYS A 1 262 ? 31.824 13.326 -14.984 1.00 41.94 262 LYS A C 1
ATOM 2100 O O . LYS A 1 262 ? 31.821 14.210 -14.132 1.00 41.94 262 LYS A O 1
ATOM 2105 N N . ARG A 1 263 ? 31.463 12.083 -14.659 1.00 48.22 263 ARG A N 1
ATOM 2106 C CA . ARG A 1 263 ? 31.402 11.669 -13.240 1.00 48.22 263 ARG A CA 1
ATOM 2107 C C . ARG A 1 263 ? 31.999 10.277 -13.052 1.00 48.22 263 ARG A C 1
ATOM 2109 O O . ARG A 1 263 ? 31.663 9.345 -13.774 1.00 48.22 263 ARG A O 1
ATOM 2116 N N . GLN A 1 264 ? 32.957 10.160 -12.130 1.00 46.25 264 GLN A N 1
ATOM 2117 C CA . GLN A 1 264 ? 33.576 8.881 -11.781 1.00 46.25 264 GLN A CA 1
ATOM 2118 C C . GLN A 1 264 ? 32.573 8.045 -10.979 1.00 46.25 264 GLN A C 1
ATOM 2120 O O . GLN A 1 264 ? 32.102 8.476 -9.932 1.00 46.25 264 GLN A O 1
ATOM 2125 N N . ALA A 1 265 ? 32.290 6.830 -11.451 1.00 48.00 265 ALA A N 1
ATOM 2126 C CA . ALA A 1 265 ? 31.402 5.843 -10.831 1.00 48.00 265 ALA A CA 1
ATOM 2127 C C . ALA A 1 265 ? 31.935 5.241 -9.518 1.00 48.00 265 ALA A C 1
ATOM 2129 O O . ALA A 1 265 ? 31.525 4.152 -9.123 1.00 48.00 265 ALA A O 1
ATOM 2130 N N . THR A 1 266 ? 32.938 5.845 -8.887 1.00 46.44 266 THR A N 1
ATOM 2131 C CA . THR A 1 266 ? 33.818 5.106 -7.977 1.00 46.44 266 THR A CA 1
ATOM 2132 C C . THR A 1 266 ? 33.248 4.895 -6.574 1.00 46.44 266 THR A C 1
ATOM 2134 O O . THR A 1 266 ? 33.816 4.092 -5.846 1.00 46.44 266 THR A O 1
ATOM 2137 N N . ASN A 1 267 ? 32.103 5.495 -6.208 1.00 55.25 267 ASN A N 1
ATOM 2138 C CA . ASN A 1 267 ? 31.573 5.422 -4.834 1.00 55.25 267 ASN A CA 1
ATOM 2139 C C . ASN A 1 267 ? 30.095 5.000 -4.676 1.00 55.25 267 ASN A C 1
ATOM 2141 O O . ASN A 1 267 ? 29.588 5.025 -3.554 1.00 55.25 267 ASN A O 1
ATOM 2145 N N . HIS A 1 268 ? 29.377 4.599 -5.733 1.00 66.75 268 HIS A N 1
ATOM 2146 C CA . HIS A 1 268 ? 27.958 4.224 -5.600 1.00 66.75 268 HIS A CA 1
ATOM 2147 C C . HIS A 1 268 ? 27.764 2.712 -5.477 1.00 66.75 268 HIS A C 1
ATOM 2149 O O . HIS A 1 268 ? 28.093 1.942 -6.379 1.00 66.75 268 HIS A O 1
ATOM 2155 N N . ASN A 1 269 ? 27.194 2.278 -4.351 1.00 73.06 269 ASN A N 1
ATOM 2156 C CA . ASN A 1 269 ? 26.820 0.885 -4.138 1.00 73.06 269 ASN A CA 1
ATOM 2157 C C . ASN A 1 269 ? 25.406 0.653 -4.685 1.00 73.06 269 ASN A C 1
ATOM 2159 O O . ASN A 1 269 ? 24.416 0.980 -4.035 1.00 73.06 269 ASN A O 1
ATOM 2163 N N . LEU A 1 270 ? 25.310 0.068 -5.880 1.00 81.50 270 LEU A N 1
ATOM 2164 C CA . LEU A 1 270 ? 24.023 -0.234 -6.513 1.00 81.50 270 LEU A CA 1
ATOM 2165 C C . LEU A 1 270 ? 23.334 -1.476 -5.926 1.00 81.50 270 LEU A C 1
ATOM 2167 O O . LEU A 1 270 ? 22.144 -1.664 -6.161 1.00 81.50 270 LEU A O 1
ATOM 2171 N N . ASN A 1 271 ? 24.030 -2.319 -5.149 1.00 78.38 271 ASN A N 1
ATOM 2172 C CA . ASN A 1 271 ? 23.467 -3.592 -4.679 1.00 78.38 271 ASN A CA 1
ATOM 2173 C C . ASN A 1 271 ? 22.150 -3.421 -3.899 1.00 78.38 271 ASN A C 1
ATOM 2175 O O . ASN A 1 271 ? 21.204 -4.152 -4.194 1.00 78.38 271 ASN A O 1
ATOM 2179 N N . PRO A 1 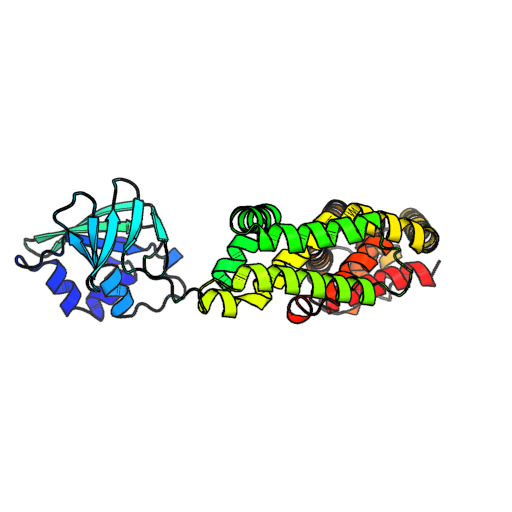272 ? 22.019 -2.462 -2.962 1.00 83.19 272 PRO A N 1
ATOM 2180 C CA . PRO A 1 272 ? 20.769 -2.276 -2.227 1.00 83.19 272 PRO A CA 1
ATOM 2181 C C . PRO A 1 272 ? 19.635 -1.736 -3.102 1.00 83.19 272 PRO A C 1
ATOM 2183 O O . PRO A 1 272 ? 18.482 -2.107 -2.883 1.00 83.19 272 PRO A O 1
ATOM 2186 N N . SER A 1 273 ? 19.950 -0.922 -4.114 1.00 86.00 273 SER A N 1
ATOM 2187 C CA . SER A 1 273 ? 18.972 -0.467 -5.108 1.00 86.00 273 SER A CA 1
ATOM 2188 C C . SER A 1 273 ? 18.487 -1.623 -5.988 1.00 86.00 273 SER A C 1
ATOM 2190 O O . SER A 1 273 ? 17.285 -1.788 -6.188 1.00 86.00 273 SER A O 1
ATOM 2192 N N . CYS A 1 274 ? 19.404 -2.480 -6.447 1.00 86.44 274 CYS A N 1
ATOM 2193 C CA . CYS A 1 274 ? 19.078 -3.678 -7.218 1.00 86.44 274 CYS A CA 1
ATOM 2194 C C . CYS A 1 274 ? 18.230 -4.667 -6.408 1.00 86.44 274 CYS A C 1
ATOM 2196 O O . CYS A 1 274 ? 17.276 -5.236 -6.934 1.00 86.44 274 CYS A O 1
ATOM 2198 N N . GLU A 1 275 ? 18.552 -4.870 -5.128 1.00 86.31 275 GLU A N 1
ATOM 2199 C CA . GLU A 1 275 ? 17.766 -5.744 -4.255 1.00 86.31 275 GLU A CA 1
ATOM 2200 C C . GLU A 1 275 ? 16.364 -5.179 -4.009 1.00 86.31 275 GLU A C 1
ATOM 2202 O O . GLU A 1 275 ? 15.386 -5.922 -4.046 1.00 86.31 275 GLU A O 1
ATOM 2207 N N . ALA A 1 276 ? 16.233 -3.858 -3.855 1.00 89.69 276 ALA A N 1
ATOM 2208 C CA . ALA A 1 276 ? 14.927 -3.218 -3.758 1.00 89.69 276 ALA A CA 1
ATOM 2209 C C . ALA A 1 276 ? 14.072 -3.467 -5.015 1.00 89.69 276 ALA A C 1
ATOM 2211 O O . ALA A 1 276 ? 12.907 -3.833 -4.879 1.00 89.69 276 ALA A O 1
ATOM 2212 N N . LEU A 1 277 ? 14.640 -3.384 -6.225 1.00 91.94 277 LEU A N 1
ATOM 2213 C CA . LEU A 1 277 ? 13.914 -3.729 -7.458 1.00 91.94 277 LEU A CA 1
ATOM 2214 C C . LEU A 1 277 ? 13.504 -5.206 -7.521 1.00 91.94 277 LEU A C 1
ATOM 2216 O O . LEU A 1 277 ? 12.388 -5.524 -7.928 1.00 91.94 277 LEU A O 1
ATOM 2220 N N . LYS A 1 278 ? 14.356 -6.131 -7.070 1.00 91.31 278 LYS A N 1
ATOM 2221 C CA . LYS A 1 278 ? 13.976 -7.552 -6.990 1.00 91.31 278 LYS A CA 1
ATOM 2222 C C . LYS A 1 278 ? 12.821 -7.779 -6.019 1.00 91.31 278 LYS A C 1
ATOM 2224 O O . LYS A 1 278 ? 11.935 -8.582 -6.302 1.00 91.31 278 LYS A O 1
ATOM 2229 N N . MET A 1 279 ? 12.820 -7.080 -4.886 1.00 92.31 279 MET A N 1
ATOM 2230 C CA . MET A 1 279 ? 11.712 -7.138 -3.934 1.00 92.31 279 MET A CA 1
ATOM 2231 C C . MET A 1 279 ? 10.438 -6.528 -4.524 1.00 92.31 279 MET A C 1
ATOM 2233 O O . MET A 1 279 ? 9.374 -7.122 -4.388 1.00 92.31 279 MET A O 1
ATOM 2237 N N . MET A 1 280 ? 10.543 -5.431 -5.281 1.00 93.94 280 MET A N 1
ATOM 2238 C CA . MET A 1 280 ? 9.415 -4.861 -6.025 1.00 93.94 280 MET A CA 1
ATOM 2239 C C . MET A 1 280 ? 8.750 -5.896 -6.943 1.00 93.94 280 MET A C 1
ATOM 2241 O O . MET A 1 280 ? 7.525 -6.011 -6.935 1.00 93.94 280 MET A O 1
ATOM 2245 N N . ALA A 1 281 ? 9.528 -6.680 -7.694 1.00 91.50 281 ALA A N 1
ATOM 2246 C CA . ALA A 1 281 ? 8.980 -7.718 -8.571 1.00 91.50 281 ALA A CA 1
ATOM 2247 C C . ALA A 1 281 ? 8.236 -8.824 -7.801 1.00 91.50 281 ALA A C 1
ATOM 2249 O O . ALA A 1 281 ? 7.214 -9.317 -8.272 1.00 91.50 281 ALA A O 1
ATOM 2250 N N . LYS A 1 282 ? 8.723 -9.199 -6.611 1.00 91.38 282 LYS A N 1
ATOM 2251 C CA . LYS A 1 282 ? 8.154 -10.284 -5.791 1.00 91.38 282 LYS A CA 1
ATOM 2252 C C . LYS A 1 282 ? 6.892 -9.881 -5.032 1.00 91.38 282 LYS A C 1
ATOM 2254 O O . LYS A 1 282 ? 6.047 -10.731 -4.757 1.00 91.38 282 LYS A O 1
ATOM 2259 N N . THR A 1 283 ? 6.775 -8.614 -4.655 1.00 91.62 283 THR A N 1
ATOM 2260 C CA . THR A 1 283 ? 5.657 -8.141 -3.839 1.00 91.62 283 THR A CA 1
ATOM 2261 C C . THR A 1 283 ? 4.398 -7.951 -4.681 1.00 91.62 283 THR A C 1
ATOM 2263 O O . THR A 1 283 ? 4.477 -7.490 -5.815 1.00 91.62 283 THR A O 1
ATOM 2266 N N . LYS A 1 284 ? 3.224 -8.279 -4.127 1.00 92.50 284 LYS A N 1
ATOM 2267 C CA . LYS A 1 284 ? 1.919 -8.112 -4.800 1.00 92.50 284 LYS A CA 1
ATOM 2268 C C . LYS A 1 284 ? 1.221 -6.793 -4.465 1.00 92.50 284 LYS A C 1
ATOM 2270 O O . LYS A 1 284 ? 0.441 -6.294 -5.263 1.00 92.50 284 LYS A O 1
ATOM 2275 N N . LEU A 1 285 ? 1.497 -6.226 -3.290 1.00 91.06 285 LEU A N 1
ATOM 2276 C CA . LEU A 1 285 ? 0.889 -4.976 -2.829 1.00 91.06 285 LEU A CA 1
ATOM 2277 C C . LEU A 1 285 ? 1.475 -3.773 -3.592 1.00 91.06 285 LEU A C 1
ATOM 2279 O O . LEU A 1 285 ? 2.691 -3.555 -3.523 1.00 91.06 285 LEU A O 1
ATOM 2283 N N . PRO A 1 286 ? 0.654 -2.954 -4.278 1.00 91.44 286 PRO A N 1
ATOM 2284 C CA . PRO A 1 286 ? 1.140 -1.771 -4.988 1.00 91.44 286 PRO A CA 1
ATOM 2285 C C . PRO A 1 286 ? 1.860 -0.763 -4.090 1.00 91.44 286 PRO A C 1
ATOM 2287 O O . PRO A 1 286 ? 2.877 -0.203 -4.497 1.00 91.44 286 PRO A O 1
ATOM 2290 N N . GLN A 1 287 ? 1.388 -0.550 -2.856 1.00 88.56 287 GLN A N 1
ATOM 2291 C CA . GLN A 1 287 ? 2.072 0.356 -1.926 1.00 88.56 287 GLN A CA 1
ATOM 2292 C C . GLN A 1 287 ? 3.484 -0.120 -1.587 1.00 88.56 287 GLN A C 1
ATOM 2294 O O . GLN A 1 287 ? 4.411 0.686 -1.550 1.00 88.56 287 GLN A O 1
ATOM 2299 N N . ASP A 1 288 ? 3.681 -1.419 -1.389 1.00 89.88 288 ASP A N 1
ATOM 2300 C CA . ASP A 1 288 ? 5.009 -1.953 -1.104 1.00 89.88 288 ASP A CA 1
ATOM 2301 C C . ASP A 1 288 ? 5.898 -1.943 -2.349 1.00 89.88 288 ASP A C 1
ATOM 2303 O O . ASP A 1 288 ? 7.086 -1.633 -2.245 1.00 89.88 288 ASP A O 1
ATOM 2307 N N . LYS A 1 289 ? 5.330 -2.158 -3.547 1.00 93.12 289 LYS A N 1
ATOM 2308 C CA . LYS A 1 289 ? 6.043 -1.913 -4.812 1.00 93.12 289 LYS A CA 1
ATOM 2309 C C . LYS A 1 289 ? 6.543 -0.467 -4.900 1.00 93.12 289 LYS A C 1
ATOM 2311 O O . LYS A 1 289 ? 7.706 -0.251 -5.230 1.00 93.12 289 LYS A O 1
ATOM 2316 N N . LEU A 1 290 ? 5.713 0.514 -4.538 1.00 91.38 290 LEU A N 1
ATOM 2317 C CA . LEU A 1 290 ? 6.097 1.931 -4.487 1.00 91.38 290 LEU A CA 1
ATOM 2318 C C . LEU A 1 290 ? 7.176 2.214 -3.428 1.00 91.38 290 LEU A C 1
ATOM 2320 O O . LEU A 1 290 ? 8.110 2.968 -3.705 1.00 91.38 290 LEU A O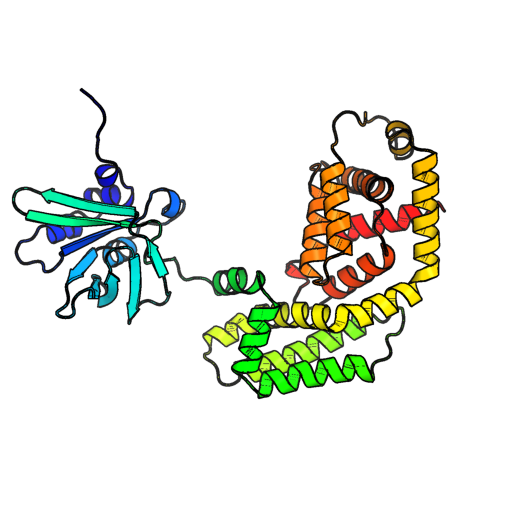 1
ATOM 2324 N N . LYS A 1 291 ? 7.108 1.589 -2.242 1.00 90.38 291 LYS A N 1
ATOM 2325 C CA . LYS A 1 291 ? 8.162 1.693 -1.211 1.00 90.38 291 LYS A CA 1
ATOM 2326 C C . LYS A 1 291 ? 9.493 1.130 -1.716 1.00 90.38 291 LYS A C 1
ATOM 2328 O O . LYS A 1 291 ? 10.543 1.739 -1.510 1.00 90.38 291 LYS A O 1
ATOM 2333 N N . HIS A 1 292 ? 9.465 -0.015 -2.395 1.00 92.38 292 HIS A N 1
ATOM 2334 C CA . HIS A 1 292 ? 10.653 -0.621 -2.991 1.00 92.38 292 HIS A CA 1
ATOM 2335 C C . HIS A 1 292 ? 11.232 0.230 -4.129 1.00 92.38 292 HIS A C 1
ATOM 2337 O O . HIS A 1 292 ? 12.447 0.414 -4.176 1.00 92.38 292 HIS A O 1
ATOM 2343 N N . LEU A 1 293 ? 10.385 0.818 -4.979 1.00 93.06 293 LEU A N 1
ATOM 2344 C CA . LEU A 1 293 ? 10.805 1.775 -6.005 1.00 93.06 293 LEU A CA 1
ATOM 2345 C C . LEU A 1 293 ? 11.482 3.006 -5.385 1.00 93.06 293 LEU A C 1
ATOM 2347 O O . LEU A 1 293 ? 12.589 3.369 -5.780 1.00 93.06 293 LEU A O 1
ATOM 2351 N N . ALA A 1 294 ? 10.855 3.610 -4.372 1.00 90.06 294 ALA A N 1
ATOM 2352 C CA . ALA A 1 294 ? 11.416 4.749 -3.650 1.00 90.06 294 ALA A CA 1
ATOM 2353 C C . ALA A 1 294 ? 12.788 4.406 -3.054 1.00 90.06 294 ALA A C 1
ATOM 2355 O O . ALA A 1 294 ? 13.749 5.149 -3.237 1.00 90.06 294 ALA A O 1
ATOM 2356 N N . ARG A 1 295 ? 12.913 3.235 -2.415 1.00 88.94 295 ARG A N 1
ATOM 2357 C CA . ARG A 1 295 ? 14.191 2.745 -1.886 1.00 88.94 295 ARG A CA 1
ATOM 2358 C C . ARG A 1 295 ? 15.233 2.555 -2.987 1.00 88.94 295 ARG A C 1
ATOM 2360 O O . ARG A 1 295 ? 16.390 2.896 -2.763 1.00 88.94 295 ARG A O 1
ATOM 2367 N N . ALA A 1 296 ? 14.848 2.037 -4.152 1.00 89.44 296 ALA A N 1
ATOM 2368 C CA . ALA A 1 296 ? 15.766 1.840 -5.270 1.00 89.44 296 ALA A CA 1
ATOM 2369 C C . ALA A 1 296 ? 16.354 3.167 -5.776 1.00 89.44 296 ALA A C 1
ATOM 2371 O O . ALA A 1 296 ? 17.564 3.248 -5.993 1.00 89.44 296 ALA A O 1
ATOM 2372 N N . ILE A 1 297 ? 15.520 4.204 -5.893 1.00 88.44 297 ILE A N 1
ATOM 2373 C CA . ILE A 1 297 ? 15.913 5.535 -6.379 1.00 88.44 297 ILE A CA 1
ATOM 2374 C C . ILE A 1 297 ? 16.701 6.312 -5.314 1.00 88.44 297 ILE A C 1
ATOM 2376 O O . ILE A 1 297 ? 17.745 6.892 -5.600 1.00 88.44 297 ILE A O 1
ATOM 2380 N N . GLN A 1 298 ? 16.232 6.311 -4.065 1.00 87.06 298 GLN A N 1
ATOM 2381 C CA . GLN A 1 298 ? 16.759 7.189 -3.016 1.00 87.06 298 GLN A CA 1
ATOM 2382 C C . GLN A 1 298 ? 18.000 6.646 -2.302 1.00 87.06 298 GLN A C 1
ATOM 2384 O O . GLN A 1 298 ? 18.675 7.411 -1.614 1.00 87.06 298 GLN A O 1
ATOM 2389 N N . PHE A 1 299 ? 18.330 5.355 -2.438 1.00 83.62 299 PHE A N 1
ATOM 2390 C CA . PHE A 1 299 ? 19.432 4.743 -1.684 1.00 83.62 299 PHE A CA 1
ATOM 2391 C C . PHE A 1 299 ? 20.770 5.476 -1.869 1.00 83.62 299 PHE A C 1
ATOM 2393 O O . PHE A 1 299 ? 21.480 5.718 -0.895 1.00 83.62 299 PHE A O 1
ATOM 2400 N N . ASN A 1 300 ? 21.085 5.876 -3.104 1.00 77.44 300 ASN A N 1
ATOM 2401 C CA . ASN A 1 300 ? 22.319 6.598 -3.425 1.00 77.44 300 ASN A CA 1
ATOM 2402 C C . ASN A 1 300 ? 22.209 8.122 -3.239 1.00 77.44 300 ASN A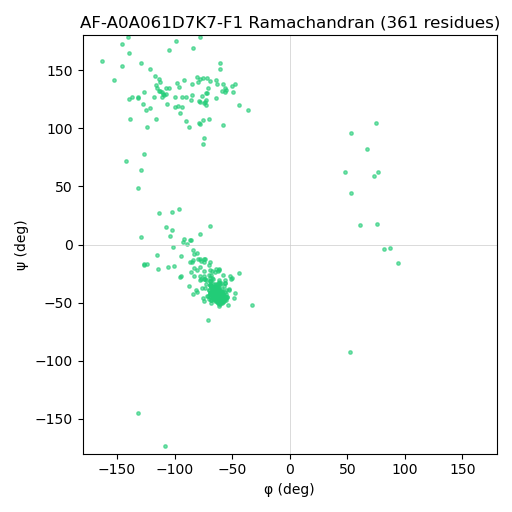 C 1
ATOM 2404 O O . ASN A 1 300 ? 23.178 8.817 -3.513 1.00 77.44 300 ASN A O 1
ATOM 2408 N N . LYS A 1 301 ? 21.070 8.628 -2.738 1.00 82.44 301 LYS A N 1
ATOM 2409 C CA . LYS A 1 301 ? 20.808 10.051 -2.459 1.00 82.44 301 LYS A CA 1
ATOM 2410 C C . LYS A 1 301 ? 21.191 10.973 -3.634 1.00 82.44 301 LYS A C 1
ATOM 2412 O O . LYS A 1 301 ? 22.083 11.802 -3.467 1.00 82.44 301 LYS A O 1
ATOM 2417 N N . PRO A 1 302 ? 20.545 10.823 -4.805 1.00 81.38 302 PRO A N 1
ATOM 2418 C CA . PRO A 1 302 ? 20.842 11.662 -5.964 1.00 81.38 302 PRO A CA 1
ATOM 2419 C C . PRO A 1 302 ? 20.646 13.150 -5.638 1.00 81.38 302 PRO A C 1
ATOM 2421 O O . PRO A 1 302 ? 19.670 13.522 -4.983 1.00 81.38 302 PRO A O 1
ATOM 2424 N N . GLU A 1 303 ? 21.561 13.997 -6.106 1.00 80.69 303 GLU A N 1
ATOM 2425 C CA . GLU A 1 303 ? 21.537 15.449 -5.893 1.00 80.69 303 GLU A CA 1
ATOM 2426 C C . GLU A 1 303 ? 20.621 16.164 -6.899 1.00 80.69 303 GLU A C 1
ATOM 2428 O O . GLU A 1 303 ? 20.170 17.284 -6.652 1.00 80.69 303 GLU A O 1
ATOM 2433 N N . SER A 1 304 ? 20.324 15.522 -8.035 1.00 84.69 304 SER A N 1
ATOM 2434 C CA . SER A 1 304 ? 19.447 16.051 -9.081 1.00 84.69 304 SER A CA 1
ATOM 2435 C C . SER A 1 304 ? 18.525 14.983 -9.679 1.00 84.69 304 SER A C 1
ATOM 2437 O O . SER A 1 304 ? 18.742 13.780 -9.522 1.00 84.69 304 SER A O 1
ATOM 2439 N N . ARG A 1 305 ? 17.490 15.427 -10.407 1.00 82.00 305 ARG A N 1
ATOM 2440 C CA . ARG A 1 305 ? 16.586 14.536 -11.155 1.00 82.00 305 ARG A CA 1
ATOM 2441 C C . ARG A 1 305 ? 17.332 13.739 -12.227 1.00 82.00 305 ARG A C 1
ATOM 2443 O O . ARG A 1 305 ? 17.111 12.539 -12.341 1.00 82.00 305 ARG A O 1
ATOM 2450 N N . ASP A 1 306 ? 18.242 14.382 -12.952 1.00 82.50 306 ASP A N 1
ATOM 2451 C CA . ASP A 1 306 ? 19.016 13.737 -14.020 1.00 82.50 306 ASP A CA 1
ATOM 2452 C C . ASP A 1 306 ? 19.962 12.667 -13.456 1.00 82.50 306 ASP A C 1
ATOM 2454 O O . ASP A 1 306 ? 20.133 11.591 -14.034 1.00 82.50 306 ASP A O 1
ATOM 2458 N N . GLU A 1 307 ? 20.533 12.925 -12.275 1.00 82.81 307 GLU A N 1
ATOM 2459 C CA . GLU A 1 307 ? 21.340 11.944 -11.553 1.00 82.81 307 GLU A CA 1
ATOM 2460 C C . GLU A 1 307 ? 20.481 10.784 -11.037 1.00 82.81 307 GLU A C 1
ATOM 2462 O O . GLU A 1 307 ? 20.878 9.626 -11.167 1.00 82.81 307 GLU A O 1
ATOM 2467 N N . ALA A 1 308 ? 19.277 11.067 -10.529 1.00 85.94 308 ALA A N 1
ATOM 2468 C CA . ALA A 1 308 ? 18.322 10.037 -10.129 1.00 85.94 308 ALA A CA 1
ATOM 2469 C C . ALA A 1 308 ? 17.942 9.127 -11.309 1.00 85.94 308 ALA A C 1
ATOM 2471 O O . ALA A 1 308 ? 17.987 7.905 -11.167 1.00 85.94 308 ALA A O 1
ATOM 2472 N N . ALA A 1 309 ? 17.636 9.699 -12.478 1.00 86.69 309 ALA A N 1
ATOM 2473 C CA . ALA A 1 309 ? 17.330 8.954 -13.698 1.00 86.69 309 ALA A CA 1
ATOM 2474 C C . ALA A 1 309 ? 18.519 8.103 -14.164 1.00 86.69 309 ALA A C 1
ATOM 2476 O O . ALA A 1 309 ? 18.364 6.906 -14.408 1.00 86.69 309 ALA A O 1
ATOM 2477 N N . SER A 1 310 ? 19.723 8.676 -14.197 1.00 84.62 310 SER A N 1
ATOM 2478 C CA . SER A 1 310 ? 20.946 7.973 -14.605 1.00 84.62 310 SER A CA 1
ATOM 2479 C C . SER A 1 310 ? 21.275 6.795 -13.681 1.00 84.62 310 SER A C 1
ATOM 2481 O O . SER A 1 310 ? 21.516 5.677 -14.144 1.00 84.62 310 SER A O 1
ATOM 2483 N N . LEU A 1 311 ? 21.231 7.008 -12.361 1.00 84.88 311 LEU A N 1
ATOM 2484 C CA . LEU A 1 311 ? 21.448 5.953 -11.366 1.00 84.88 311 LEU A CA 1
ATOM 2485 C C . LEU A 1 311 ? 20.360 4.883 -11.425 1.00 84.88 311 LEU A C 1
ATOM 2487 O O . LEU A 1 311 ? 20.647 3.695 -11.250 1.00 84.88 311 LEU A O 1
ATOM 2491 N N . PHE A 1 312 ? 19.118 5.277 -11.693 1.00 89.88 312 PHE A N 1
ATOM 2492 C CA . PHE A 1 312 ? 18.016 4.340 -11.824 1.00 89.88 312 PHE A CA 1
ATOM 2493 C C . PHE A 1 312 ? 18.137 3.480 -13.089 1.00 89.88 312 PHE A C 1
ATOM 2495 O O . PHE A 1 312 ? 17.970 2.265 -12.998 1.00 89.88 312 PHE A O 1
ATOM 2502 N N . ILE A 1 313 ? 18.532 4.052 -14.233 1.00 88.94 313 ILE A N 1
ATOM 2503 C CA . ILE A 1 313 ? 18.847 3.299 -15.461 1.00 88.94 313 ILE A CA 1
ATOM 2504 C C . ILE A 1 313 ? 19.951 2.276 -15.186 1.00 88.94 313 ILE A C 1
ATOM 2506 O O . ILE A 1 313 ? 19.803 1.100 -15.518 1.00 88.94 313 ILE A O 1
ATOM 2510 N N . LEU A 1 314 ? 21.033 2.680 -14.516 1.00 85.69 314 LEU A N 1
ATOM 2511 C CA . LEU A 1 314 ? 22.105 1.755 -14.132 1.00 85.69 314 LEU A CA 1
ATOM 2512 C C . LEU A 1 314 ? 21.610 0.664 -13.188 1.00 85.69 314 LEU A C 1
ATOM 2514 O O . LEU A 1 314 ? 22.033 -0.481 -13.307 1.00 85.69 314 LEU A O 1
ATOM 2518 N N . THR A 1 315 ? 20.697 0.994 -12.276 1.00 88.56 315 THR A N 1
ATOM 2519 C CA . THR A 1 315 ? 20.078 0.021 -11.372 1.00 88.56 315 THR A CA 1
ATOM 2520 C C . THR A 1 315 ? 19.194 -0.966 -12.141 1.00 88.56 315 THR A C 1
ATOM 2522 O O . THR A 1 315 ? 19.263 -2.164 -11.876 1.00 88.56 315 THR A O 1
ATOM 2525 N N . LEU A 1 316 ? 18.411 -0.513 -13.126 1.00 89.88 316 LEU A N 1
ATOM 2526 C CA . LEU A 1 316 ? 17.628 -1.385 -14.008 1.00 89.88 316 LEU A CA 1
ATOM 2527 C C . LEU A 1 316 ? 18.540 -2.319 -14.807 1.00 89.88 316 LEU A C 1
ATOM 2529 O O . LEU A 1 316 ? 18.310 -3.529 -14.835 1.00 89.88 316 LEU A O 1
ATOM 2533 N N . VAL A 1 317 ? 19.611 -1.777 -15.395 1.00 87.56 317 VAL A N 1
ATOM 2534 C CA . VAL A 1 317 ? 20.585 -2.558 -16.160 1.00 87.56 317 VAL A CA 1
ATOM 2535 C C . VAL A 1 317 ? 21.317 -3.540 -15.249 1.00 87.56 317 VAL A C 1
ATOM 2537 O O . VAL A 1 317 ? 21.369 -4.719 -15.565 1.00 87.56 317 VAL A O 1
ATOM 2540 N N . ALA A 1 318 ? 21.837 -3.133 -14.093 1.00 82.50 318 ALA A N 1
ATOM 2541 C CA . ALA A 1 318 ? 22.584 -4.013 -13.192 1.00 82.50 318 ALA A CA 1
ATOM 2542 C C . ALA A 1 318 ? 21.686 -5.047 -12.490 1.00 82.50 318 ALA A C 1
ATOM 2544 O O . ALA A 1 318 ? 22.025 -6.228 -12.436 1.00 82.50 318 ALA A O 1
ATOM 2545 N N . GLY A 1 319 ? 20.526 -4.624 -11.987 1.00 79.00 319 GLY A N 1
ATOM 2546 C CA . GLY A 1 319 ? 19.609 -5.436 -11.188 1.00 79.00 319 GLY A CA 1
ATOM 2547 C C . GLY A 1 319 ? 18.708 -6.348 -12.014 1.00 79.00 319 GLY A C 1
ATOM 2548 O O . GLY A 1 319 ? 18.537 -7.509 -11.652 1.00 79.00 319 GLY A O 1
ATOM 2549 N N . GLY A 1 320 ? 18.209 -5.870 -13.158 1.00 78.06 320 GLY A N 1
ATOM 2550 C CA . GLY A 1 320 ? 17.299 -6.610 -14.037 1.00 78.06 320 GLY A CA 1
ATOM 2551 C C . GLY A 1 320 ? 15.951 -6.822 -13.375 1.00 78.06 320 GLY A C 1
ATOM 2552 O O . GLY A 1 320 ? 15.702 -7.873 -12.789 1.00 78.06 320 GLY A O 1
ATOM 2553 N N . LEU A 1 321 ? 15.097 -5.805 -13.453 1.00 87.75 321 LEU A N 1
ATOM 2554 C CA . LEU A 1 321 ? 13.714 -5.919 -13.014 1.00 87.75 321 LEU A CA 1
ATOM 2555 C C . LEU A 1 321 ? 12.951 -6.779 -14.028 1.00 87.75 321 LEU A C 1
ATOM 2557 O O . LEU A 1 321 ? 12.907 -6.426 -15.203 1.00 87.75 321 LEU A O 1
ATOM 2561 N N . THR A 1 322 ? 12.380 -7.900 -13.588 1.00 87.75 322 THR A N 1
ATOM 2562 C CA . THR A 1 322 ? 11.485 -8.707 -14.429 1.00 87.75 322 THR A CA 1
ATOM 2563 C C . THR A 1 322 ? 10.130 -8.030 -14.557 1.00 87.75 322 THR A C 1
ATOM 2565 O O . THR A 1 322 ? 9.637 -7.450 -13.587 1.00 87.75 322 THR A O 1
ATOM 2568 N N . ASP A 1 323 ? 9.523 -8.130 -15.739 1.00 92.81 323 ASP A N 1
ATOM 2569 C CA . ASP A 1 323 ? 8.231 -7.519 -16.050 1.00 92.81 323 ASP A CA 1
ATOM 2570 C C . ASP A 1 323 ? 8.234 -6.011 -15.733 1.00 92.81 323 ASP A C 1
ATOM 2572 O O . ASP A 1 323 ? 7.329 -5.496 -15.072 1.00 92.81 323 ASP A O 1
ATOM 2576 N N . ALA A 1 324 ? 9.303 -5.304 -16.107 1.00 93.75 324 ALA A N 1
ATOM 2577 C CA . ALA A 1 324 ? 9.530 -3.914 -15.723 1.00 93.75 324 ALA A CA 1
ATOM 2578 C C . ALA A 1 324 ? 8.402 -2.990 -16.208 1.00 93.75 324 ALA A C 1
ATOM 2580 O O . ALA A 1 324 ? 7.926 -2.149 -15.442 1.00 93.75 324 ALA A O 1
ATOM 2581 N N . VAL A 1 325 ? 7.925 -3.192 -17.440 1.00 94.19 325 VAL A N 1
ATOM 2582 C CA . VAL A 1 325 ? 6.830 -2.408 -18.025 1.00 94.19 325 VAL A CA 1
ATOM 2583 C C . VAL A 1 325 ? 5.507 -2.713 -17.319 1.00 94.19 325 VAL A C 1
ATOM 2585 O O . VAL A 1 325 ? 4.765 -1.793 -16.980 1.00 94.19 325 VAL A O 1
ATOM 2588 N N . ALA A 1 326 ? 5.231 -3.984 -17.011 1.00 94.38 326 ALA A N 1
ATOM 2589 C CA . ALA A 1 326 ? 4.016 -4.375 -16.293 1.00 94.38 326 ALA A CA 1
ATOM 2590 C C . ALA A 1 326 ? 4.009 -3.874 -14.838 1.00 94.38 326 ALA A C 1
ATOM 2592 O O . ALA A 1 326 ? 2.982 -3.413 -14.342 1.00 94.38 326 ALA A O 1
ATOM 2593 N N . ASN A 1 327 ? 5.160 -3.919 -14.158 1.00 95.06 327 ASN A N 1
ATOM 2594 C CA . ASN A 1 327 ? 5.314 -3.359 -12.819 1.00 95.06 327 ASN A CA 1
ATOM 2595 C C . ASN A 1 327 ? 5.073 -1.849 -12.817 1.00 95.06 327 ASN A C 1
ATOM 2597 O O . ASN A 1 327 ? 4.384 -1.369 -11.918 1.00 95.06 327 ASN A O 1
ATOM 2601 N N . TYR A 1 328 ? 5.607 -1.123 -13.806 1.00 94.75 328 TYR A N 1
ATOM 2602 C CA . TYR A 1 328 ? 5.345 0.306 -13.977 1.00 94.75 328 TYR A CA 1
ATOM 2603 C C . TYR A 1 328 ? 3.854 0.582 -14.205 1.00 94.75 328 TYR A C 1
ATOM 2605 O O . TYR A 1 328 ? 3.275 1.363 -13.456 1.00 94.75 328 TYR A O 1
ATOM 2613 N N . ALA A 1 329 ? 3.214 -0.114 -15.150 1.00 92.88 329 ALA A N 1
ATOM 2614 C CA . ALA A 1 329 ? 1.789 0.055 -15.443 1.00 92.88 329 ALA A CA 1
ATOM 2615 C C . ALA A 1 329 ? 0.901 -0.167 -14.206 1.00 92.88 329 ALA A C 1
ATOM 2617 O O . ALA A 1 329 ? -0.017 0.609 -13.949 1.00 92.88 329 ALA A O 1
ATOM 2618 N N . LEU A 1 330 ? 1.208 -1.177 -13.383 1.00 94.62 330 LEU A N 1
ATOM 2619 C CA . LEU A 1 330 ? 0.482 -1.434 -12.138 1.00 94.62 330 LEU A CA 1
ATOM 2620 C C . LEU A 1 330 ? 0.609 -0.287 -11.131 1.00 94.62 330 LEU A C 1
ATOM 2622 O O . LEU A 1 330 ? -0.397 0.135 -10.559 1.00 94.62 330 LEU A O 1
ATOM 2626 N N . VAL A 1 331 ? 1.830 0.194 -10.874 1.00 93.94 331 VAL A N 1
ATOM 2627 C CA . VAL A 1 331 ? 2.032 1.262 -9.884 1.00 93.94 331 VAL A CA 1
ATOM 2628 C C . VAL A 1 331 ? 1.548 2.619 -10.389 1.00 93.94 331 VAL A C 1
ATOM 2630 O O . VAL A 1 331 ? 1.095 3.419 -9.575 1.00 93.94 331 VAL A O 1
ATOM 2633 N N . ASP A 1 332 ? 1.584 2.860 -11.700 1.00 92.06 332 ASP A N 1
ATOM 2634 C CA . ASP A 1 332 ? 1.031 4.057 -12.339 1.00 92.06 332 ASP A CA 1
ATOM 2635 C C . ASP A 1 332 ? -0.503 4.070 -12.246 1.00 92.06 332 ASP A C 1
ATOM 2637 O O . ASP A 1 332 ? -1.089 5.028 -11.737 1.00 92.06 332 ASP A O 1
ATOM 2641 N N . MET A 1 333 ? -1.147 2.944 -12.583 1.00 91.81 333 MET A N 1
ATOM 2642 C CA . MET A 1 333 ? -2.587 2.746 -12.396 1.00 91.81 333 MET A CA 1
ATOM 2643 C C . MET A 1 333 ? -2.997 2.927 -10.929 1.00 91.81 333 MET A C 1
ATOM 2645 O O . MET A 1 333 ? -3.990 3.582 -10.633 1.00 91.81 333 MET A O 1
ATOM 2649 N N . TYR A 1 334 ? -2.234 2.378 -9.982 1.00 92.44 334 TYR A N 1
ATOM 2650 C CA . TYR A 1 334 ? -2.519 2.562 -8.558 1.00 92.44 334 TYR A CA 1
ATOM 2651 C C . TYR A 1 334 ? -2.339 4.021 -8.107 1.00 92.44 334 TYR A C 1
ATOM 2653 O O . TYR A 1 334 ? -3.118 4.537 -7.304 1.00 92.44 334 TYR A O 1
ATOM 2661 N N . ALA A 1 335 ? -1.322 4.712 -8.622 1.00 89.31 335 ALA A N 1
ATOM 2662 C CA . ALA A 1 335 ? -1.040 6.100 -8.275 1.00 89.31 335 ALA A CA 1
ATOM 2663 C C . ALA A 1 335 ? -2.096 7.084 -8.791 1.00 89.31 335 ALA A C 1
ATOM 2665 O O . ALA A 1 335 ? -2.302 8.136 -8.176 1.00 89.31 335 ALA A O 1
ATOM 2666 N N . SER A 1 336 ? -2.798 6.739 -9.874 1.00 87.50 336 SER A N 1
ATOM 2667 C CA . SER A 1 336 ? -3.914 7.535 -10.392 1.00 87.50 336 SER A CA 1
ATOM 2668 C C . SER A 1 336 ? -5.181 7.430 -9.530 1.00 87.50 336 SER A C 1
ATOM 2670 O O . SER A 1 336 ? -6.084 8.267 -9.650 1.00 87.50 336 SER A O 1
ATOM 2672 N N . ALA A 1 337 ? -5.238 6.472 -8.596 1.00 89.88 337 ALA A N 1
ATOM 2673 C CA . ALA A 1 337 ? -6.361 6.294 -7.688 1.00 89.88 337 ALA A CA 1
ATOM 2674 C C . ALA A 1 337 ? -6.631 7.542 -6.835 1.00 89.88 337 ALA A C 1
ATOM 2676 O O . ALA A 1 337 ? -5.749 8.079 -6.155 1.00 89.88 337 ALA A O 1
ATOM 2677 N N . LYS A 1 338 ? -7.906 7.948 -6.774 1.00 85.88 338 LYS A N 1
ATOM 2678 C CA . LYS A 1 338 ? -8.347 9.156 -6.053 1.00 85.88 338 LYS A CA 1
ATOM 2679 C C . LYS A 1 338 ? -7.997 9.158 -4.558 1.00 85.88 338 LYS A C 1
ATOM 2681 O O . LYS A 1 338 ? -7.852 10.227 -3.974 1.00 85.88 338 LYS A O 1
ATOM 2686 N N . PHE A 1 339 ? -7.846 7.981 -3.949 1.00 82.75 339 PHE A N 1
ATOM 2687 C CA . PHE A 1 339 ? -7.462 7.838 -2.540 1.00 82.75 339 PHE A CA 1
ATOM 2688 C C . PHE A 1 339 ? -5.946 7.929 -2.318 1.00 82.75 339 PHE A C 1
ATOM 2690 O O . PHE A 1 339 ? -5.506 8.377 -1.271 1.00 82.75 339 PHE A O 1
ATOM 2697 N N . CYS A 1 340 ? -5.129 7.575 -3.311 1.00 79.31 340 CYS A N 1
ATOM 2698 C CA . CYS A 1 340 ? -3.678 7.436 -3.134 1.00 79.31 340 CYS A CA 1
ATOM 2699 C C . CYS A 1 340 ? -2.881 8.645 -3.638 1.00 79.31 340 CYS A C 1
ATOM 2701 O O . CYS A 1 340 ? -1.739 8.851 -3.227 1.00 79.31 340 CYS A O 1
ATOM 2703 N N . LYS A 1 341 ? -3.489 9.478 -4.492 1.00 70.62 341 LYS A N 1
ATOM 2704 C CA . LYS A 1 341 ? -2.833 10.574 -5.224 1.00 70.62 341 LYS A CA 1
ATOM 2705 C C . LYS A 1 341 ? -1.990 11.530 -4.365 1.00 70.62 341 LYS A C 1
ATOM 2707 O O . LYS A 1 341 ? -1.020 12.092 -4.853 1.00 70.62 341 LYS A O 1
ATOM 2712 N N . HIS A 1 342 ? -2.347 11.719 -3.096 1.00 69.06 342 HIS A N 1
ATOM 2713 C CA . HIS A 1 342 ? -1.665 12.639 -2.181 1.00 69.06 342 HIS A CA 1
ATOM 2714 C C . HIS A 1 342 ? -0.452 12.027 -1.450 1.00 69.06 342 HIS A C 1
ATOM 2716 O O . HIS A 1 342 ? 0.347 12.770 -0.886 1.00 69.06 342 HIS A O 1
ATOM 2722 N N . LYS A 1 343 ? -0.299 10.694 -1.453 1.00 70.25 343 LYS A N 1
ATOM 2723 C CA . LYS A 1 343 ? 0.797 9.971 -0.775 1.00 70.25 343 LYS A CA 1
ATOM 2724 C C . LYS A 1 343 ? 1.849 9.423 -1.732 1.00 70.25 343 LYS A C 1
ATOM 2726 O O . LYS A 1 343 ? 2.964 9.121 -1.307 1.00 70.25 343 LYS A O 1
ATOM 2731 N N . VAL A 1 344 ? 1.515 9.276 -3.012 1.00 76.12 344 VAL A N 1
ATOM 2732 C CA . VAL A 1 344 ? 2.462 8.772 -4.007 1.00 76.12 344 VAL A CA 1
ATOM 2733 C C . VAL A 1 344 ? 3.417 9.883 -4.429 1.00 76.12 344 VAL A C 1
ATOM 2735 O O . VAL A 1 344 ? 3.004 10.935 -4.912 1.00 76.12 344 VAL A O 1
ATOM 2738 N N . GLN A 1 345 ? 4.716 9.634 -4.270 1.00 80.81 345 GLN A N 1
ATOM 2739 C CA . GLN A 1 345 ? 5.763 10.532 -4.748 1.00 80.81 345 GLN A CA 1
ATOM 2740 C C . GLN A 1 345 ? 5.873 10.404 -6.271 1.00 80.81 345 GLN A C 1
ATOM 2742 O O . GLN A 1 345 ? 6.603 9.554 -6.779 1.00 80.81 345 GLN A O 1
ATOM 2747 N N . THR A 1 346 ? 5.133 11.242 -7.001 1.00 81.81 346 THR A N 1
ATOM 2748 C CA . THR A 1 346 ? 5.057 11.207 -8.474 1.00 81.81 346 THR A CA 1
ATOM 2749 C C . THR A 1 346 ? 6.424 11.324 -9.142 1.00 81.81 346 THR A C 1
ATOM 2751 O O . THR A 1 346 ? 6.650 10.696 -10.167 1.00 81.81 346 THR A O 1
ATOM 2754 N N . GLN A 1 347 ? 7.369 12.025 -8.508 1.00 86.06 347 GLN A N 1
ATOM 2755 C CA . GLN A 1 347 ? 8.752 12.139 -8.975 1.00 86.06 347 GLN A CA 1
ATOM 2756 C C . GLN A 1 347 ? 9.423 10.772 -9.172 1.00 86.06 347 GLN A C 1
ATOM 2758 O O . GLN A 1 347 ? 10.129 10.578 -10.152 1.00 86.06 347 GLN A O 1
ATOM 2763 N N . HIS A 1 348 ? 9.170 9.798 -8.291 1.00 89.94 348 HIS A N 1
ATOM 2764 C CA . HIS A 1 348 ? 9.730 8.452 -8.437 1.00 89.94 348 HIS A CA 1
ATOM 2765 C C . HIS A 1 348 ? 9.127 7.685 -9.614 1.00 89.94 348 HIS A C 1
ATOM 2767 O O . HIS A 1 348 ? 9.826 6.914 -10.269 1.00 89.94 348 HIS A O 1
ATOM 2773 N N . LEU A 1 349 ? 7.836 7.892 -9.884 1.00 90.62 349 LEU A N 1
ATOM 2774 C CA . LEU A 1 349 ? 7.173 7.308 -11.048 1.00 90.62 349 LEU A CA 1
ATOM 2775 C C . LEU A 1 349 ? 7.665 7.953 -12.340 1.00 90.62 349 LEU A C 1
ATOM 2777 O O . LEU A 1 349 ? 7.894 7.240 -13.311 1.00 90.62 349 LEU A O 1
ATOM 2781 N N . ASP A 1 350 ? 7.894 9.266 -12.337 1.00 90.88 350 ASP A N 1
ATOM 2782 C CA . ASP A 1 350 ? 8.503 9.971 -13.462 1.00 90.88 350 ASP A CA 1
ATOM 2783 C C . ASP A 1 350 ? 9.923 9.450 -13.738 1.00 90.88 350 ASP A C 1
ATOM 2785 O O . ASP A 1 350 ? 10.232 9.141 -14.885 1.00 90.88 350 ASP A O 1
ATOM 2789 N N . THR A 1 351 ? 10.751 9.250 -12.704 1.00 92.56 351 THR A N 1
ATOM 2790 C CA . THR A 1 351 ? 12.084 8.632 -12.843 1.00 92.56 351 THR A CA 1
ATOM 2791 C C . THR A 1 351 ? 12.002 7.200 -13.380 1.00 92.56 351 THR A C 1
ATOM 2793 O O . THR A 1 351 ? 12.819 6.803 -14.211 1.00 92.56 351 THR A O 1
ATOM 2796 N N . PHE A 1 352 ? 11.007 6.412 -12.952 1.00 94.56 352 PHE A N 1
ATOM 2797 C CA . PHE A 1 352 ? 10.801 5.068 -13.497 1.00 94.56 352 PHE A CA 1
ATOM 2798 C C . PHE A 1 352 ? 10.406 5.130 -14.980 1.00 94.56 352 PHE A C 1
ATOM 2800 O O . PHE A 1 352 ? 11.014 4.454 -15.812 1.00 94.56 352 PHE A O 1
ATOM 2807 N N . ARG A 1 353 ? 9.452 5.997 -15.332 1.00 93.50 353 ARG A N 1
ATOM 2808 C CA . ARG A 1 353 ? 9.026 6.217 -16.718 1.00 93.50 353 ARG A CA 1
ATOM 2809 C C . ARG A 1 353 ? 10.197 6.630 -17.606 1.00 93.50 353 ARG A C 1
ATOM 2811 O O . ARG A 1 353 ? 10.371 6.044 -18.666 1.00 93.50 353 ARG A O 1
ATOM 2818 N N . GLU A 1 354 ? 11.014 7.584 -17.164 1.00 91.25 354 GLU A N 1
ATOM 2819 C CA . GLU A 1 354 ? 12.218 8.037 -17.875 1.00 91.25 354 GLU A CA 1
ATOM 2820 C C . GLU A 1 354 ? 13.214 6.895 -18.093 1.00 91.25 354 GLU A C 1
ATOM 2822 O O . GLU A 1 354 ? 13.725 6.720 -19.199 1.00 91.25 354 GLU A O 1
ATOM 2827 N N . GLY A 1 355 ? 13.444 6.067 -17.068 1.00 90.69 355 GLY A N 1
ATOM 2828 C CA . GLY A 1 355 ? 14.318 4.903 -17.181 1.00 90.69 355 GLY A CA 1
ATOM 2829 C C . GLY A 1 355 ? 13.823 3.877 -18.205 1.00 90.69 355 GLY A C 1
ATOM 2830 O O . GLY A 1 355 ? 14.618 3.354 -18.986 1.00 90.69 355 GLY A O 1
ATOM 2831 N N . LEU A 1 356 ? 12.513 3.614 -18.246 1.00 92.38 356 LEU A N 1
ATOM 2832 C CA . LEU A 1 356 ? 11.912 2.734 -19.254 1.00 92.38 356 LEU A CA 1
ATOM 2833 C C . LEU A 1 356 ? 11.947 3.354 -20.652 1.00 92.38 356 LEU A C 1
ATOM 2835 O O . LEU A 1 356 ? 12.291 2.667 -21.610 1.00 92.38 356 LEU A O 1
ATOM 2839 N N . GLN A 1 357 ? 11.636 4.644 -20.772 1.00 91.50 357 GLN A N 1
ATOM 2840 C CA . GLN A 1 357 ? 11.653 5.370 -22.039 1.00 91.50 357 GLN A CA 1
ATOM 2841 C C . GLN A 1 357 ? 13.055 5.375 -22.654 1.00 91.50 357 GLN A C 1
ATOM 2843 O O . GLN A 1 357 ? 13.196 5.059 -23.831 1.00 91.50 357 GLN A O 1
ATOM 2848 N N . PHE A 1 358 ? 14.102 5.600 -21.855 1.00 89.38 358 PHE A N 1
ATOM 2849 C CA . PHE A 1 358 ? 15.488 5.486 -22.311 1.00 89.38 358 PHE A CA 1
ATOM 2850 C C . PHE A 1 358 ? 15.783 4.105 -22.917 1.00 89.38 358 PHE A C 1
ATOM 2852 O O . PHE A 1 358 ? 16.362 4.013 -24.002 1.00 89.38 358 PHE A O 1
ATOM 2859 N N . LEU A 1 359 ? 15.356 3.032 -22.240 1.00 87.50 359 LEU A N 1
ATOM 2860 C CA . LEU A 1 359 ? 15.568 1.654 -22.692 1.00 87.50 359 LEU A CA 1
ATOM 2861 C C . LEU A 1 359 ? 14.731 1.289 -23.930 1.00 87.50 359 LEU A C 1
ATOM 2863 O O . LEU A 1 359 ? 15.149 0.416 -24.687 1.00 87.50 359 LEU A O 1
ATOM 2867 N N . LEU A 1 360 ? 13.589 1.949 -24.142 1.00 87.81 360 LEU A N 1
ATOM 2868 C CA . LEU A 1 360 ? 12.702 1.746 -25.292 1.00 87.81 360 LEU A CA 1
ATOM 2869 C C . LEU A 1 360 ? 13.124 2.553 -26.530 1.00 87.81 360 LEU A C 1
ATOM 2871 O O . LEU A 1 360 ? 13.082 2.029 -27.637 1.00 87.81 360 LEU A O 1
ATOM 2875 N N . GLU A 1 361 ? 13.515 3.817 -26.362 1.00 81.56 361 GLU A N 1
ATOM 2876 C CA . GLU A 1 361 ? 13.840 4.730 -27.471 1.00 81.56 361 GLU A CA 1
ATOM 2877 C C . GLU A 1 361 ? 15.223 4.474 -28.076 1.00 81.56 361 GLU A C 1
ATOM 2879 O O . GLU A 1 361 ? 15.446 4.743 -29.253 1.00 81.56 361 GLU A O 1
ATOM 2884 N N . HIS A 1 362 ? 16.151 3.927 -27.288 1.00 63.62 362 HIS A N 1
ATOM 2885 C CA . HIS A 1 362 ? 17.520 3.634 -27.720 1.00 63.62 362 HIS A CA 1
ATOM 2886 C C . HIS A 1 362 ? 17.731 2.141 -28.027 1.00 63.62 362 HIS A C 1
ATOM 2888 O O . HIS A 1 362 ? 18.842 1.632 -27.817 1.00 63.62 362 HIS A O 1
ATOM 2894 N N . ALA A 1 363 ? 16.667 1.437 -28.432 1.00 53.78 363 ALA A N 1
ATOM 2895 C CA . ALA A 1 363 ? 16.643 0.004 -28.736 1.00 53.78 363 ALA A CA 1
ATOM 2896 C C . ALA A 1 363 ? 17.170 -0.340 -30.136 1.00 53.78 363 ALA A C 1
ATOM 2898 O O . ALA A 1 363 ? 16.802 0.359 -31.106 1.00 53.78 363 ALA A O 1
#

Radius of gyration: 28.24 Å; Cα contacts (8 Å, |Δi|>4): 474; chains: 1; bounding box: 58×37×85 Å

Secondary structure (DSSP, 8-state):
------TTTT-HHHHHHHHH-HHHHHHHT-TT--EEEEEEE-TTTTTT----HHHHHHTEEEE-SSTTEEEETTS-EEEE-SSEEEE-TT-SS--EEEEEEEEEEEETTEEEEEEEESS-S--S---THHHHHHHTS-HHHHHHHHHHH-HHHHHHHHHHHHHHHHH----TT-HHHHHHHHHHHHHHHHHHHHTTS-HHHHHTHHHHHHHHHHHHHHHHHHHHHHHHHHHTHHHHHHHHHHHHHHHHH--HHHHHHHTTS----TT---HHHHHHHHHHHH---HHHHHHHHHHHHHTT--SSHHHHHHHHHHHHHHH--TTHHHHHHHHHHHHTSTTTTTTS-HHHHHHHHHHHHHHHHT-

Mean predicted aligned error: 16.4 Å

Solvent-accessible surface area (backbone atoms only — not comparable to full-atom values): 20025 Å² total; per-residue (Å²): 140,83,87,80,78,49,70,64,70,68,26,68,67,49,45,44,33,60,74,75,34,48,69,62,50,52,44,48,56,35,90,85,42,66,41,46,39,38,56,40,51,36,72,81,59,48,63,95,56,82,87,42,72,68,54,53,36,60,34,37,27,22,70,52,96,50,88,51,35,27,29,22,74,82,68,24,33,32,39,44,61,100,53,35,39,31,50,39,64,79,51,95,59,86,41,77,24,44,51,77,43,81,50,71,51,74,58,98,90,35,75,31,39,32,36,33,19,63,40,66,88,71,70,73,80,71,54,69,66,57,65,47,62,61,45,64,77,42,39,65,64,48,53,50,51,48,32,74,76,24,67,61,20,32,51,42,38,53,56,47,51,53,46,43,77,73,70,59,79,88,53,92,94,44,52,62,58,53,34,52,50,49,54,50,45,32,44,53,13,47,50,53,53,43,70,86,50,59,71,71,60,52,76,42,46,63,61,53,33,38,46,49,42,44,40,51,48,37,76,42,29,68,63,54,50,52,49,34,45,64,74,41,40,70,61,36,52,45,35,52,53,39,32,55,51,51,54,74,65,50,49,77,61,54,58,49,56,71,69,64,74,89,72,83,74,84,82,73,76,52,64,66,22,21,50,23,38,52,48,28,62,72,47,60,38,51,68,56,27,50,52,20,49,48,46,30,49,51,69,79,59,54,92,44,70,69,50,31,28,53,55,41,36,51,28,44,43,74,45,55,54,67,61,50,58,35,54,47,52,52,44,51,34,52,42,69,26,88,69,39,50,88,75,52,65,59,67,57,53,50,38,49,50,50,33,50,47,54,36,57,76,74,99

Foldseek 3Di:
DDDPPDPCCVAPLNVCCVPPVVVVVVLCFDPPRLFAEFEGADPVQCVVPDCDPVQRQQRTWGDDPDPQWTAGNVRWIWGHDPFWIWGDHPDPDTDIWTQPDWDWDDDPHGIHIYTYTNHGRDDDPPPVVVVLVVCVVCLPVNLVVLCVVDVQLVCLQVVLLVCCVPPNDDDPPCLLVVLVSLLVSLLSSLCRSCVPPDVSVVVVSLSSSLSSSLVSQLSCQVVLLVVLCVVCVVLLVLLQVLLVVVLVVDPVVVLVVVLDDDDDPPDDDQVQLLVLLVVLLVDRGLVSVLVSLCCNQPVRPDPDLSSSLSSSLSSCSVNPRHSLRSSLSSNVSSCSRPSNVVPRPVSSSVSSVSSSCVSRVVD

Sequence (363 aa):
MHQKCDEISANALMCVLQKSHGDLYRALFDQHAHQKLLLLPVAQALVNVHISRKFVECHILRETEVPGYFLNLDGQAVEVNAAKVTTSFGFKNHVAANIVRDDKIHDLQNAVRVCLIDDYLLHAEHTCKDMFEIDLNDVEATVTRWCEDSAEFHKALYGALDRVKSTFVMVPGYENELCSMLCTQVENAVNAYIANKNDELKCSKHNMCELTLNFAFHYLNEHIMEHFRNTYSKQEDIVQNRIIKLRKEMNPNSTLSLLDGKRQATNHNLNPSCEALKMMAKTKLPQDKLKHLARAIQFNKPESRDEAASLFILTLVAGGLTDAVANYALVDMYASAKFCKHKVQTQHLDTFREGLQFLLEHA

InterPro domains:
  IPR037191 VPS9 domain superfamily [SSF109993] (194-332)

pLDDT: mean 81.74, std 14.64, range [31.09, 96.19]

Organism: Babesia bigemina (NCBI:txid5866)